Protein AF-A0A7V2KMU8-F1 (afdb_monomer)

Solvent-accessible surface area (backbone atoms only — not comparable to full-atom values): 11366 Å² total; per-residue (Å²): 133,60,78,89,39,75,50,85,78,13,64,54,31,33,41,57,71,64,77,36,77,45,77,36,38,49,49,77,36,85,45,71,43,56,27,32,37,31,47,40,50,57,95,77,36,34,64,70,28,28,36,39,26,56,43,44,61,31,70,47,82,86,59,51,32,74,53,38,57,65,27,46,65,60,50,52,53,52,50,53,52,47,53,39,53,52,31,44,69,78,35,62,93,57,40,58,75,47,68,46,78,45,76,69,70,66,47,83,81,45,96,67,48,69,47,54,51,37,43,31,37,38,39,68,35,35,65,70,57,57,57,39,54,56,48,53,39,51,76,70,68,52,88,72,83,61,94,64,72,77,66,59,78,70,47,51,74,73,52,71,47,83,84,61,58,60,78,96,36,50,42,58,87,93,39,76,73,25,39,54,54,39,30,52,50,42,51,50,45,48,58,52,55,62,63,65,74,80,116

Foldseek 3Di:
DQDQAAFDQAPLQCLLVVVDAAQLHLHWAAAWLQKIKAQHNDLLGWQLWMKIFHSGADLDPVSRDPRRVVCVVVVLVLSFVLSQVVCCVPPVVWGFPDWDWDWDNVLVPDPDSRHDGTIIITHTDTPLLVVLLVVVCVVVVVPDPDPVPVPCVVCSVVVSDPVRDDPNTHRDPVDPVNSVSSNVSSVSSNVSNVVVVVD

Mean predicted aligned error: 7.59 Å

Sequence (199 aa):
MGAEIYHNDCEGCDISQGIKEPRAGGGIIELDGDWILNHYGGDEGFLGWLALQPRFHRMELTDLNTDEANALGKNVQRIDLALRQYWAIKFSEDPIRRVYVVYFFESAFEKSSDKYHLHIHLIPRTERFRRLSIRVEKTRGIEKVEDDVRLIAWNIHQLSGHEGFPSGYRTKPENDGNRREVEALMTYLRAYLRRSSTS

pLDDT: mean 82.2, std 17.0, range [41.34, 98.31]

Secondary structure (DSSP, 8-state):
-------TT-HHHHHHTTSS--TTSS--EEETTTEEEEE--STT-BTT-EEEEESS--SSGGG--HHHHHHHHHHHHHHHHHHHHHHHHH-TTS---EEEEEE--GGGGSS-GGG----EEEEEE-HHHHHHHHHHHHHTT-----S-TTTGGGGGGGG-STTSS-GGGB--TT-HHHHHHHHHHHHHHHHHHHHTT--

Nearest PDB structures (foldseek):
  1fit-assembly1_A  TM=7.458E-01  e=6.049E-03  Homo sapiens
  8ro1-assembly1_L2  TM=5.571E-01  e=4.001E-02  Caenorhabditis elegans
  8ro2-assembly1_L2  TM=4.932E-01  e=4.001E-02  Homo sapiens
  5da8-assembly2_T  TM=2.525E-01  e=4.374E+00  Chlorobaculum tepidum TLS

Structure (mmCIF, N/CA/C/O backbone):
data_AF-A0A7V2KMU8-F1
#
_entry.id   AF-A0A7V2KMU8-F1
#
loop_
_atom_site.group_PDB
_atom_site.id
_atom_site.type_symbol
_atom_site.label_atom_id
_atom_site.label_alt_id
_atom_site.label_comp_id
_atom_site.label_asym_id
_atom_site.label_entity_id
_atom_site.label_seq_id
_atom_site.pdbx_PDB_ins_code
_atom_site.Cartn_x
_atom_site.Cartn_y
_atom_site.Cartn_z
_atom_site.occupancy
_atom_site.B_iso_or_equiv
_atom_site.auth_seq_id
_atom_site.auth_comp_id
_atom_site.auth_asym_id
_atom_site.auth_atom_id
_atom_site.pdbx_PDB_model_num
ATOM 1 N N . MET A 1 1 ? 14.976 -12.861 -16.429 1.00 52.84 1 MET A N 1
ATOM 2 C CA . MET A 1 1 ? 15.355 -11.669 -15.646 1.00 52.84 1 MET A CA 1
ATOM 3 C C . MET A 1 1 ? 14.770 -10.466 -16.360 1.00 52.84 1 MET A C 1
ATOM 5 O O . MET A 1 1 ? 15.164 -10.221 -17.493 1.00 52.84 1 MET A O 1
ATOM 9 N N . GLY A 1 2 ? 13.760 -9.819 -15.772 1.00 63.62 2 GLY A N 1
ATOM 10 C CA . GLY A 1 2 ? 13.269 -8.530 -16.271 1.00 63.62 2 GLY A CA 1
ATOM 11 C C . GLY A 1 2 ? 14.306 -7.454 -15.966 1.00 63.62 2 GLY A C 1
ATOM 12 O O . GLY A 1 2 ? 15.008 -7.561 -14.964 1.00 63.62 2 GLY A 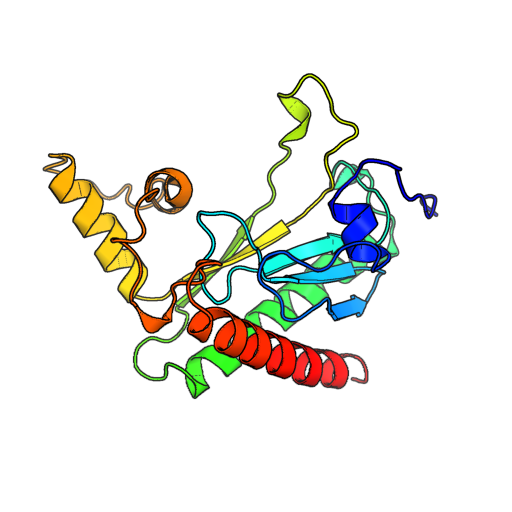O 1
ATOM 13 N N . ALA A 1 3 ? 14.459 -6.463 -16.838 1.00 77.00 3 ALA A N 1
ATOM 14 C CA . ALA A 1 3 ? 15.458 -5.423 -16.633 1.00 77.00 3 ALA A CA 1
ATOM 15 C C . ALA A 1 3 ? 15.089 -4.531 -15.429 1.00 77.00 3 ALA A C 1
ATOM 17 O O . ALA A 1 3 ? 13.923 -4.165 -15.233 1.00 77.00 3 ALA A O 1
ATOM 18 N N . GLU A 1 4 ? 16.096 -4.189 -14.628 1.00 89.81 4 GLU A N 1
ATOM 19 C CA . GLU A 1 4 ? 16.025 -3.226 -13.526 1.00 89.81 4 GLU A CA 1
ATOM 20 C C . GLU A 1 4 ? 16.043 -1.804 -14.101 1.00 89.81 4 GLU A C 1
ATOM 22 O O . GLU A 1 4 ? 17.085 -1.159 -14.203 1.00 89.81 4 GLU A O 1
ATOM 27 N N . ILE A 1 5 ? 14.889 -1.341 -14.578 1.00 91.69 5 ILE A N 1
ATOM 28 C CA . ILE A 1 5 ? 14.761 -0.057 -15.272 1.00 91.69 5 ILE A CA 1
ATOM 29 C C . ILE A 1 5 ? 14.029 0.931 -14.371 1.00 91.69 5 ILE A C 1
ATOM 31 O O . ILE A 1 5 ? 12.991 0.606 -13.802 1.00 91.69 5 ILE A O 1
ATOM 35 N N . TYR A 1 6 ? 14.543 2.154 -14.291 1.00 92.19 6 TYR A N 1
ATOM 36 C CA . TYR A 1 6 ? 13.794 3.316 -13.822 1.00 92.19 6 TYR A CA 1
ATOM 37 C C . TYR A 1 6 ? 13.449 4.193 -15.023 1.00 92.19 6 TYR A C 1
ATOM 39 O O . TYR A 1 6 ? 14.255 4.322 -15.946 1.00 92.19 6 TYR A O 1
ATOM 47 N N . HIS A 1 7 ? 12.262 4.796 -15.011 1.00 90.50 7 HIS A N 1
ATOM 48 C CA . HIS A 1 7 ? 11.854 5.751 -16.034 1.00 90.50 7 HIS A CA 1
ATOM 49 C C . HIS A 1 7 ? 11.900 7.166 -15.456 1.00 90.50 7 HIS A C 1
ATOM 51 O O . HIS A 1 7 ? 11.342 7.419 -14.386 1.00 90.50 7 HIS A O 1
ATOM 57 N N . ASN A 1 8 ? 12.561 8.082 -16.164 1.00 83.50 8 ASN A N 1
ATOM 58 C CA . ASN A 1 8 ? 12.505 9.507 -15.838 1.00 83.50 8 ASN A CA 1
ATOM 59 C C . ASN A 1 8 ? 11.059 9.988 -16.061 1.00 83.50 8 ASN A C 1
ATOM 61 O O . ASN A 1 8 ? 10.438 9.565 -17.026 1.00 83.50 8 ASN A O 1
ATOM 65 N N . ASP A 1 9 ? 10.500 10.824 -15.189 1.00 87.25 9 ASP A N 1
ATOM 66 C CA . ASP A 1 9 ? 9.091 11.281 -15.230 1.00 87.25 9 ASP A CA 1
ATOM 67 C C . ASP A 1 9 ? 8.026 10.286 -14.714 1.00 87.25 9 ASP A C 1
ATOM 69 O O . ASP A 1 9 ? 6.824 10.524 -14.863 1.00 87.25 9 ASP A O 1
ATOM 73 N N . CYS A 1 10 ? 8.436 9.205 -14.045 1.00 90.75 10 CYS A N 1
ATOM 74 C CA . CYS A 1 10 ? 7.532 8.281 -13.356 1.00 90.75 10 CYS A CA 1
ATOM 75 C C . CYS A 1 10 ? 7.563 8.518 -11.831 1.00 90.75 10 CYS A C 1
ATOM 77 O O . CYS A 1 10 ? 8.556 8.203 -11.172 1.00 90.75 10 CYS A O 1
ATOM 79 N N . GLU A 1 11 ? 6.459 9.002 -11.236 1.00 89.31 11 GLU A N 1
ATOM 80 C CA . GLU A 1 11 ? 6.397 9.327 -9.790 1.00 89.31 11 GLU A CA 1
ATOM 81 C C . GLU A 1 11 ? 6.691 8.098 -8.909 1.00 89.31 11 GLU A C 1
ATOM 83 O O . GLU A 1 11 ? 7.365 8.213 -7.884 1.00 89.31 11 GLU A O 1
ATOM 88 N N . GLY A 1 12 ? 6.256 6.904 -9.329 1.00 92.00 12 GLY A N 1
ATOM 89 C CA . GLY A 1 12 ? 6.579 5.656 -8.634 1.00 92.00 12 GLY A CA 1
ATOM 90 C C . GLY A 1 12 ? 8.078 5.331 -8.655 1.00 92.00 12 GLY A C 1
ATOM 91 O O . GLY A 1 12 ? 8.622 4.877 -7.646 1.00 92.00 12 GLY A O 1
ATOM 92 N N . CYS A 1 13 ? 8.775 5.615 -9.761 1.00 95.00 13 CYS A N 1
ATOM 93 C CA . CYS A 1 13 ? 10.229 5.452 -9.849 1.00 95.00 13 CYS A CA 1
ATOM 94 C C . CYS A 1 13 ? 10.970 6.481 -8.989 1.00 95.00 13 CYS A C 1
ATOM 96 O O . CYS A 1 13 ? 11.942 6.119 -8.328 1.00 95.00 13 CYS A O 1
ATOM 98 N N . ASP A 1 14 ? 10.508 7.731 -8.950 1.00 94.38 14 ASP A N 1
ATOM 99 C CA . ASP A 1 14 ? 11.109 8.773 -8.108 1.00 94.38 14 ASP A CA 1
ATOM 100 C C . ASP A 1 14 ? 10.989 8.437 -6.616 1.00 94.38 14 ASP A C 1
ATOM 102 O O . ASP A 1 14 ? 11.953 8.595 -5.863 1.00 94.38 14 ASP A O 1
ATOM 106 N N . ILE A 1 15 ? 9.828 7.923 -6.190 1.00 93.50 15 ILE A N 1
ATOM 107 C CA . ILE A 1 15 ? 9.609 7.449 -4.815 1.00 93.50 15 ILE A CA 1
ATOM 108 C C . ILE A 1 15 ? 10.522 6.261 -4.500 1.00 93.50 15 ILE A C 1
ATOM 110 O O . ILE A 1 15 ? 11.167 6.237 -3.451 1.00 93.50 15 ILE A O 1
ATOM 114 N N . SER A 1 16 ? 10.626 5.294 -5.415 1.00 93.88 16 SER A N 1
ATOM 115 C CA . SER A 1 16 ? 11.451 4.092 -5.219 1.00 93.88 16 SER A CA 1
ATOM 116 C C . SER A 1 16 ? 12.946 4.396 -5.117 1.00 93.88 16 SER A C 1
ATOM 118 O O . SER A 1 16 ? 13.676 3.694 -4.418 1.00 93.88 16 SER A O 1
ATOM 120 N N . GLN A 1 17 ? 13.402 5.458 -5.782 1.00 94.31 17 GLN A N 1
ATOM 121 C CA . GLN A 1 17 ? 14.786 5.932 -5.725 1.00 94.31 17 GLN A CA 1
ATOM 122 C C . GLN A 1 17 ? 15.050 6.899 -4.560 1.00 94.31 17 GLN A C 1
ATOM 124 O O . GLN A 1 17 ? 16.191 7.310 -4.361 1.00 94.31 17 GLN A O 1
ATOM 129 N N . GLY A 1 18 ? 14.022 7.293 -3.800 1.00 92.00 18 GLY A N 1
ATOM 130 C CA . GLY A 1 18 ? 14.145 8.311 -2.753 1.00 92.00 18 GLY A CA 1
ATOM 131 C C . GLY A 1 18 ? 14.404 9.724 -3.289 1.00 92.00 18 GLY A C 1
ATOM 132 O O . GLY A 1 18 ? 14.803 10.603 -2.530 1.00 92.00 18 GLY A O 1
ATOM 133 N N . ILE A 1 19 ? 14.175 9.958 -4.585 1.00 92.44 19 ILE A N 1
ATOM 134 C CA . ILE A 1 19 ? 14.218 11.294 -5.200 1.00 92.44 19 ILE A CA 1
ATOM 135 C C . ILE A 1 19 ? 13.032 12.123 -4.693 1.00 92.44 19 ILE A C 1
ATOM 137 O O . ILE A 1 19 ? 13.150 13.332 -4.483 1.00 92.44 19 ILE A O 1
ATOM 141 N N . LYS A 1 20 ? 11.892 11.461 -4.462 1.00 89.88 20 LYS A N 1
ATOM 142 C CA . LYS A 1 20 ? 10.668 12.064 -3.938 1.00 89.88 20 LYS A CA 1
ATOM 143 C C . LYS A 1 20 ? 10.173 11.307 -2.710 1.00 89.88 20 LYS A C 1
ATOM 145 O O . LYS A 1 20 ? 10.131 10.083 -2.692 1.00 89.88 20 LYS A O 1
ATOM 150 N N . GLU A 1 21 ? 9.732 12.041 -1.697 1.00 88.31 21 GLU A N 1
ATOM 151 C CA . GLU A 1 21 ? 9.047 11.449 -0.546 1.00 88.31 21 GLU A CA 1
ATOM 152 C C . GLU A 1 21 ? 7.579 11.127 -0.883 1.00 88.31 21 GLU A C 1
ATOM 154 O O . GLU A 1 21 ? 6.923 11.913 -1.582 1.00 88.31 21 GLU A O 1
ATOM 159 N N . PRO A 1 22 ? 7.011 10.024 -0.357 1.00 87.31 22 PRO A N 1
ATOM 160 C CA . PRO A 1 22 ? 5.578 9.773 -0.446 1.00 87.31 22 PRO A CA 1
ATOM 161 C C . PRO A 1 22 ? 4.778 10.956 0.107 1.00 87.31 22 PRO A C 1
ATOM 163 O O . PRO A 1 22 ? 5.067 11.459 1.194 1.00 87.31 22 PRO A O 1
ATOM 166 N N . ARG A 1 23 ? 3.727 11.378 -0.608 1.00 84.75 23 ARG A N 1
ATOM 167 C CA . ARG A 1 23 ? 2.951 12.589 -0.266 1.00 84.75 23 ARG A CA 1
ATOM 168 C C . ARG A 1 23 ? 2.372 12.570 1.154 1.00 84.75 23 ARG A C 1
ATOM 170 O O . ARG A 1 23 ? 2.302 13.611 1.797 1.00 84.75 23 ARG A O 1
ATOM 177 N N . ALA A 1 24 ? 1.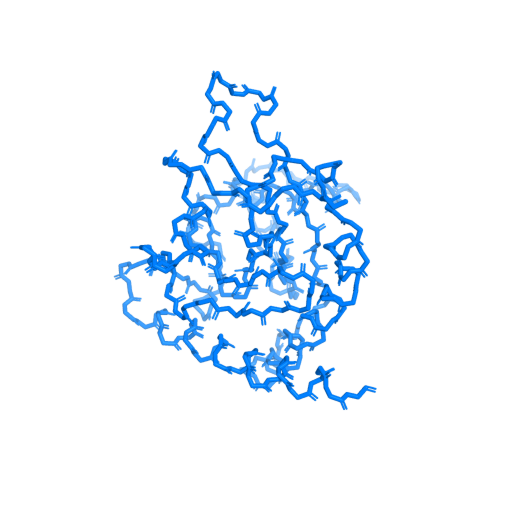985 11.395 1.649 1.00 81.94 24 ALA A N 1
ATOM 178 C CA . ALA A 1 24 ? 1.444 11.225 2.998 1.00 81.94 24 ALA A CA 1
ATOM 179 C C . ALA A 1 24 ? 2.515 11.187 4.111 1.00 81.94 24 ALA A C 1
ATOM 181 O O . ALA A 1 24 ? 2.173 11.213 5.294 1.00 81.94 24 ALA A O 1
ATOM 182 N N . GLY A 1 25 ? 3.804 11.128 3.759 1.00 86.25 25 GLY A N 1
ATOM 183 C CA . GLY A 1 25 ? 4.912 10.935 4.696 1.00 86.25 25 GLY A CA 1
ATOM 184 C C . GLY A 1 25 ? 5.135 9.470 5.096 1.00 86.25 25 GLY A C 1
ATOM 185 O O . GLY A 1 25 ? 4.659 8.540 4.447 1.00 86.25 25 GLY A O 1
ATOM 186 N N . GLY A 1 26 ? 5.915 9.252 6.162 1.00 87.81 26 GLY A N 1
ATOM 187 C CA . GLY A 1 26 ? 6.246 7.918 6.694 1.00 87.81 26 GLY A CA 1
ATOM 188 C C . GLY A 1 26 ? 7.326 7.136 5.924 1.00 87.81 26 GLY A C 1
ATOM 189 O O . GLY A 1 26 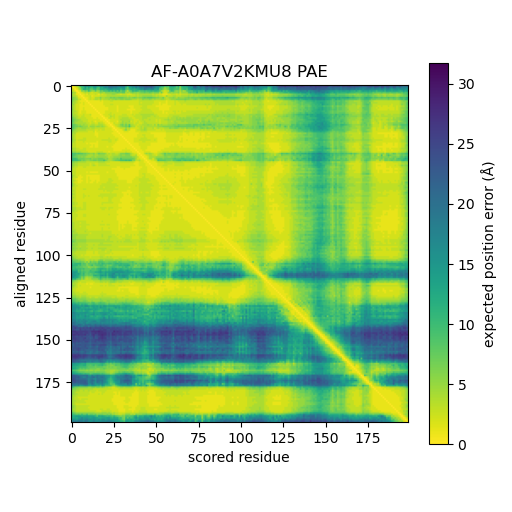? 7.836 6.130 6.440 1.00 87.81 26 GLY A O 1
ATOM 190 N N . GLY A 1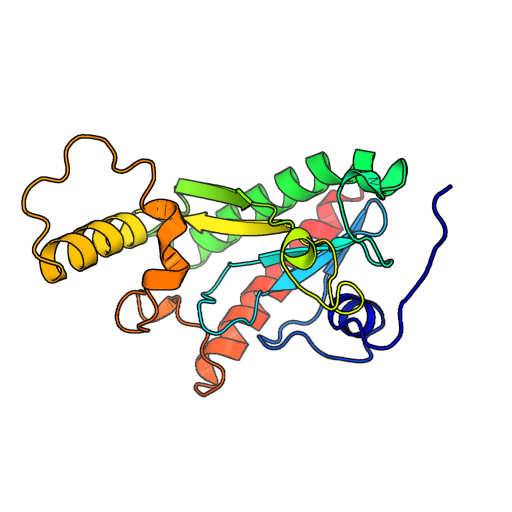 27 ? 7.716 7.621 4.742 1.00 92.88 27 GLY A N 1
ATOM 191 C CA . GLY A 1 27 ? 8.726 7.025 3.869 1.00 92.88 27 GLY A CA 1
ATOM 192 C C . GLY A 1 27 ? 8.289 5.690 3.260 1.00 92.88 27 GLY A C 1
ATOM 193 O O . GLY A 1 27 ? 7.125 5.291 3.342 1.00 92.88 27 GLY A O 1
ATOM 194 N N . ILE A 1 28 ? 9.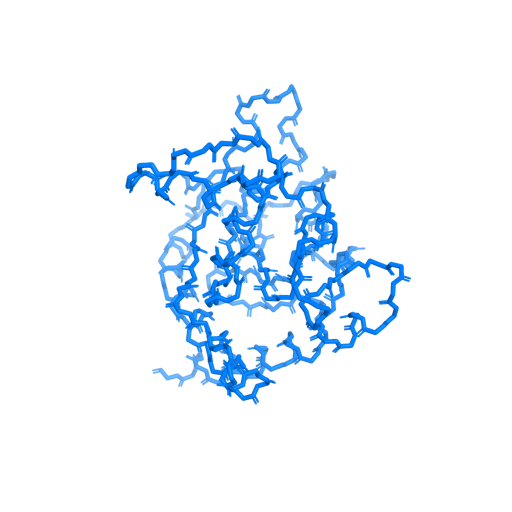249 4.979 2.671 1.00 96.31 28 ILE A N 1
ATOM 195 C CA . ILE A 1 28 ? 9.034 3.658 2.067 1.00 96.31 28 ILE A CA 1
ATOM 196 C C . ILE A 1 28 ? 9.442 2.518 3.018 1.00 96.31 28 ILE A C 1
ATOM 198 O O . ILE A 1 28 ? 10.174 2.707 4.003 1.00 96.31 28 ILE A O 1
ATOM 202 N N . ILE A 1 29 ? 8.949 1.316 2.734 1.00 97.56 29 ILE A N 1
ATOM 203 C CA . ILE A 1 29 ? 9.380 0.052 3.333 1.00 97.56 29 ILE A CA 1
ATOM 204 C C . ILE A 1 29 ? 9.752 -0.883 2.186 1.00 97.56 29 ILE A C 1
ATOM 206 O O . ILE A 1 29 ? 8.892 -1.230 1.385 1.00 97.56 29 ILE A O 1
ATOM 210 N N . GLU A 1 30 ? 11.015 -1.292 2.125 1.00 97.06 30 GLU A N 1
ATOM 211 C CA . GLU A 1 30 ? 11.483 -2.319 1.190 1.00 97.06 30 GLU A CA 1
ATOM 212 C C . GLU A 1 30 ? 11.044 -3.712 1.669 1.00 97.06 30 GLU A C 1
ATOM 214 O O . GLU A 1 30 ? 11.079 -4.008 2.870 1.00 97.06 30 GLU A O 1
ATOM 219 N N . LEU A 1 31 ? 10.614 -4.549 0.730 1.00 97.69 31 LEU A N 1
ATOM 220 C CA . LEU A 1 31 ? 10.069 -5.886 0.946 1.00 97.69 31 LEU A CA 1
ATOM 221 C C . LEU A 1 31 ? 10.736 -6.901 0.007 1.00 97.69 31 LEU A C 1
ATOM 223 O O . LEU A 1 31 ? 11.429 -6.537 -0.940 1.00 97.69 31 LEU A O 1
ATOM 227 N N . ASP A 1 32 ? 10.511 -8.189 0.280 1.00 96.94 32 ASP A N 1
ATOM 228 C CA . ASP A 1 32 ? 11.051 -9.296 -0.516 1.00 96.94 32 ASP A CA 1
ATOM 229 C C . ASP A 1 32 ? 10.633 -9.155 -1.999 1.00 96.94 32 ASP A C 1
ATOM 231 O O . ASP A 1 32 ? 9.504 -8.743 -2.277 1.00 96.94 32 ASP A O 1
ATOM 235 N N . GLY A 1 33 ? 11.511 -9.542 -2.933 1.00 96.00 33 GLY A N 1
ATOM 236 C CA . GLY A 1 33 ? 11.249 -9.502 -4.382 1.00 96.00 33 GLY A CA 1
ATOM 237 C C . GLY A 1 33 ? 11.195 -8.091 -4.967 1.00 96.00 33 GLY A C 1
ATOM 238 O O . GLY A 1 33 ? 10.361 -7.835 -5.828 1.00 96.00 33 GLY A O 1
ATOM 239 N N . ASP A 1 34 ? 12.018 -7.177 -4.443 1.00 97.06 34 ASP A N 1
ATOM 240 C CA . ASP A 1 34 ? 12.110 -5.777 -4.875 1.00 97.06 34 ASP A CA 1
ATOM 241 C C . ASP A 1 34 ? 10.769 -5.043 -4.875 1.00 97.06 34 ASP A C 1
ATOM 243 O O . ASP A 1 34 ? 10.512 -4.173 -5.699 1.00 97.06 34 ASP A O 1
ATOM 247 N N . TRP A 1 35 ? 9.903 -5.367 -3.919 1.00 98.06 35 TRP A N 1
ATOM 248 C CA . TRP A 1 35 ? 8.690 -4.601 -3.674 1.00 98.06 35 TRP A CA 1
ATOM 249 C C . TRP A 1 35 ? 8.971 -3.465 -2.698 1.00 98.06 35 TRP A C 1
ATOM 251 O O . TRP A 1 35 ? 9.753 -3.606 -1.755 1.00 98.06 35 TRP A O 1
ATOM 261 N N . ILE A 1 36 ? 8.267 -2.353 -2.867 1.00 98.06 36 ILE A N 1
ATOM 262 C CA . ILE A 1 36 ? 8.216 -1.287 -1.877 1.00 98.06 36 ILE A CA 1
ATOM 263 C C . ILE A 1 36 ? 6.776 -1.001 -1.460 1.00 98.06 36 ILE A C 1
ATOM 265 O O . ILE A 1 36 ? 5.829 -1.142 -2.233 1.00 98.06 36 ILE A O 1
ATOM 269 N N . LEU A 1 37 ? 6.619 -0.592 -0.207 1.00 98.19 37 LEU A N 1
ATOM 270 C CA . LEU A 1 37 ? 5.344 -0.231 0.393 1.00 98.19 37 LEU A CA 1
ATOM 271 C C . LEU A 1 37 ? 5.422 1.186 0.949 1.00 98.19 37 LEU A C 1
ATOM 273 O O . LEU A 1 37 ? 6.311 1.501 1.742 1.00 98.19 37 LEU A O 1
ATOM 277 N N . ASN A 1 38 ? 4.450 2.017 0.603 1.00 96.38 38 ASN A N 1
ATOM 278 C CA . ASN A 1 38 ? 4.275 3.345 1.178 1.00 96.38 38 ASN A CA 1
ATOM 279 C C . ASN A 1 38 ? 2.810 3.595 1.542 1.00 96.38 38 ASN A C 1
ATOM 281 O O . ASN A 1 38 ? 1.900 2.879 1.119 1.00 96.38 38 ASN A O 1
ATOM 285 N N . HIS A 1 39 ? 2.573 4.631 2.343 1.00 94.56 39 HIS A N 1
ATOM 286 C CA . HIS A 1 39 ? 1.216 5.113 2.576 1.00 94.56 39 HIS A CA 1
ATOM 287 C C . HIS A 1 39 ? 0.725 5.887 1.344 1.00 94.56 39 HIS A C 1
ATOM 289 O O . HIS A 1 39 ? 1.487 6.641 0.728 1.00 94.56 39 HIS A O 1
ATOM 295 N N . TYR A 1 40 ? -0.524 5.650 0.947 1.00 90.44 40 TYR A N 1
ATOM 296 C CA . TYR A 1 40 ? -1.133 6.284 -0.214 1.00 90.44 40 TYR A CA 1
ATOM 297 C C . TYR A 1 40 ? -1.540 7.726 0.113 1.00 90.44 40 TYR A C 1
ATOM 299 O O . TYR A 1 40 ? -2.309 7.972 1.041 1.00 90.44 40 TYR A O 1
ATOM 307 N N . GLY A 1 41 ? -1.037 8.678 -0.675 1.00 80.12 41 GLY A N 1
ATOM 308 C CA . GLY A 1 41 ? -1.206 10.113 -0.431 1.00 80.12 41 GLY A CA 1
ATOM 309 C C . GLY A 1 41 ? -2.076 10.855 -1.445 1.00 80.12 41 GLY A C 1
ATOM 310 O O . GLY A 1 41 ? -1.856 12.050 -1.628 1.00 80.12 41 GLY A O 1
ATOM 311 N N . GLY A 1 42 ? -2.997 10.168 -2.130 1.00 77.69 42 GLY A N 1
ATOM 312 C CA . GLY A 1 42 ? -4.045 10.826 -2.920 1.00 77.69 42 GLY A CA 1
ATOM 313 C C . GLY A 1 42 ? -5.055 11.567 -2.036 1.00 77.69 42 GLY A C 1
ATOM 314 O O . GLY A 1 42 ? -5.113 11.347 -0.822 1.00 77.69 42 GLY A O 1
ATOM 315 N N . ASP A 1 43 ? -5.857 12.445 -2.637 1.00 74.00 43 ASP A N 1
ATOM 316 C CA . ASP A 1 43 ? -6.818 13.302 -1.922 1.00 74.00 43 ASP A CA 1
ATOM 317 C C . ASP A 1 43 ? -7.956 12.499 -1.262 1.00 74.00 43 ASP A C 1
ATOM 319 O O . ASP A 1 43 ? -8.538 12.914 -0.255 1.00 74.00 43 ASP A O 1
ATOM 323 N N . GLU A 1 44 ? -8.247 11.316 -1.797 1.00 74.69 44 GLU A N 1
ATOM 324 C CA . GLU A 1 44 ? -9.169 10.320 -1.251 1.00 74.69 44 GLU A CA 1
ATOM 325 C C . GLU A 1 44 ? -8.545 9.432 -0.161 1.00 74.69 44 GLU A C 1
ATOM 327 O O . GLU A 1 44 ? -9.241 8.613 0.451 1.00 74.69 44 GLU A O 1
ATOM 332 N N . GLY A 1 45 ? -7.236 9.568 0.067 1.00 76.94 45 GLY A N 1
ATOM 333 C CA . GLY A 1 45 ? -6.471 8.760 1.002 1.00 76.94 45 GLY A CA 1
ATOM 334 C C . GLY A 1 45 ? -6.981 8.875 2.440 1.00 76.94 45 GLY A C 1
ATOM 335 O O . GLY A 1 45 ? -7.476 9.912 2.895 1.00 76.94 45 GLY A O 1
ATOM 336 N N . PHE A 1 46 ? -6.839 7.780 3.181 1.00 86.69 46 PHE A N 1
ATOM 337 C CA . PHE A 1 46 ? -7.088 7.729 4.618 1.00 86.69 46 PHE A CA 1
ATOM 338 C C . PHE A 1 46 ? -6.056 6.818 5.293 1.00 86.69 46 PHE A C 1
ATOM 340 O O . PHE A 1 46 ? -5.312 6.079 4.638 1.00 86.69 46 PHE A O 1
ATOM 347 N N . LEU A 1 47 ? -5.984 6.872 6.622 1.00 91.50 47 LEU A N 1
ATOM 348 C CA . LEU A 1 47 ? -4.991 6.144 7.403 1.00 91.50 47 LEU A CA 1
ATOM 349 C C . LEU A 1 47 ? -5.058 4.649 7.083 1.00 91.50 47 LEU A C 1
ATOM 351 O O . LEU A 1 47 ? -6.130 4.052 7.057 1.00 91.50 47 LEU A O 1
ATOM 355 N N . GLY A 1 48 ? -3.907 4.038 6.826 1.00 93.44 48 GLY A N 1
ATOM 356 C CA . GLY A 1 48 ? -3.842 2.623 6.470 1.00 93.44 48 GLY A CA 1
ATOM 357 C C . GLY A 1 48 ? -4.139 2.283 5.015 1.00 93.44 48 GLY A C 1
ATOM 358 O O . GLY A 1 48 ? -3.935 1.130 4.664 1.00 93.44 48 GLY A O 1
ATOM 359 N N . TRP A 1 49 ? -4.564 3.220 4.159 1.00 93.88 49 TRP A N 1
ATOM 360 C CA . TRP A 1 49 ? -4.530 2.993 2.711 1.00 93.88 49 TRP A CA 1
ATOM 361 C C . TRP A 1 49 ? -3.070 2.955 2.254 1.00 93.88 49 TRP A C 1
ATOM 363 O O . TRP A 1 49 ? -2.361 3.954 2.350 1.00 93.88 49 TRP A O 1
ATOM 373 N N . LEU A 1 50 ? -2.607 1.795 1.795 1.00 96.19 50 LEU A N 1
ATOM 374 C CA . LEU A 1 50 ? -1.229 1.594 1.350 1.00 96.19 50 LEU A CA 1
ATOM 375 C C . LEU A 1 50 ? -1.154 1.404 -0.164 1.00 96.19 50 LEU A C 1
ATOM 377 O O . LEU A 1 50 ? -2.100 0.903 -0.777 1.00 96.19 50 LEU A O 1
ATOM 381 N N . ALA A 1 51 ? -0.012 1.769 -0.737 1.00 96.06 51 ALA A N 1
ATOM 382 C CA . ALA A 1 51 ? 0.382 1.447 -2.100 1.00 96.06 51 ALA A CA 1
ATOM 383 C C . ALA A 1 51 ? 1.586 0.497 -2.050 1.00 96.06 51 ALA A C 1
ATOM 385 O O . ALA A 1 51 ? 2.603 0.805 -1.427 1.00 96.06 51 ALA A O 1
ATOM 386 N N . LEU A 1 52 ? 1.428 -0.674 -2.660 1.00 98.19 52 LEU A N 1
ATOM 387 C CA . LEU A 1 52 ? 2.464 -1.682 -2.849 1.00 98.19 52 LEU A CA 1
ATOM 388 C C . LEU A 1 52 ? 2.843 -1.683 -4.330 1.00 98.19 52 LEU A C 1
ATOM 390 O O . LEU A 1 52 ? 1.986 -1.930 -5.174 1.00 98.19 52 LEU A O 1
ATOM 394 N N . GLN A 1 53 ? 4.101 -1.415 -4.648 1.00 97.38 53 GLN A N 1
ATOM 395 C CA . GLN A 1 53 ? 4.585 -1.325 -6.027 1.00 97.38 53 GLN A CA 1
ATOM 396 C C . GLN A 1 53 ? 5.950 -2.010 -6.158 1.00 97.38 53 GLN A C 1
ATOM 398 O O . GLN A 1 53 ? 6.663 -2.116 -5.153 1.00 97.38 53 GLN A O 1
ATOM 403 N N . PRO A 1 54 ? 6.332 -2.498 -7.346 1.00 97.50 54 PRO A N 1
ATOM 404 C CA . PRO A 1 54 ? 7.707 -2.900 -7.577 1.00 97.50 54 PRO A CA 1
ATOM 405 C C . PRO A 1 54 ? 8.631 -1.681 -7.441 1.00 97.50 54 PRO A C 1
ATOM 407 O O . PRO A 1 54 ? 8.237 -0.531 -7.623 1.00 97.50 54 PRO A O 1
ATOM 410 N N . ARG A 1 55 ? 9.884 -1.932 -7.075 1.00 97.25 55 ARG A N 1
ATOM 411 C CA . ARG A 1 55 ? 10.938 -0.920 -6.988 1.00 97.25 55 ARG A CA 1
ATOM 412 C C . ARG A 1 55 ? 11.284 -0.399 -8.379 1.00 97.25 55 ARG A C 1
ATOM 414 O O . ARG A 1 55 ? 11.508 0.795 -8.567 1.00 97.25 55 ARG A O 1
ATOM 421 N N . PHE A 1 56 ? 11.351 -1.313 -9.340 1.00 96.62 56 PHE A N 1
ATOM 422 C CA . PHE A 1 56 ? 11.669 -1.022 -10.729 1.00 96.62 56 PHE A CA 1
ATOM 423 C C . PHE A 1 56 ? 10.402 -0.755 -11.530 1.00 96.62 56 PHE A C 1
ATOM 425 O O . PHE A 1 56 ? 9.322 -1.229 -11.192 1.00 96.62 56 PHE A O 1
ATOM 432 N N . HIS A 1 57 ? 10.545 0.001 -12.612 1.00 95.00 57 HIS A N 1
ATOM 433 C CA . HIS A 1 57 ? 9.441 0.382 -13.473 1.00 95.00 57 HIS A CA 1
ATOM 434 C C . HIS A 1 57 ? 8.765 -0.851 -14.088 1.00 95.00 57 HIS A C 1
ATOM 436 O O . HIS A 1 57 ? 9.395 -1.647 -14.797 1.00 95.00 57 HIS A O 1
ATOM 442 N N . ARG A 1 58 ? 7.466 -0.974 -13.817 1.00 93.75 58 ARG A N 1
ATOM 443 C CA . ARG A 1 58 ? 6.539 -1.949 -14.399 1.00 93.75 58 ARG A CA 1
ATOM 444 C C . ARG A 1 58 ? 5.254 -1.208 -14.727 1.00 93.75 58 ARG A C 1
ATOM 446 O O . ARG A 1 58 ? 4.821 -0.375 -13.929 1.00 93.75 58 ARG A O 1
ATOM 453 N N . MET A 1 59 ? 4.645 -1.506 -15.864 1.00 91.44 59 MET A N 1
ATOM 454 C CA . MET A 1 59 ? 3.379 -0.892 -16.259 1.00 91.44 59 MET A CA 1
ATOM 455 C C . MET A 1 59 ? 2.203 -1.765 -15.824 1.00 91.44 59 MET A C 1
ATOM 457 O O . MET A 1 59 ? 1.184 -1.266 -15.342 1.00 91.44 59 MET A O 1
ATOM 461 N N . GLU A 1 60 ? 2.373 -3.080 -15.923 1.00 92.31 60 GLU A N 1
ATOM 462 C CA . GLU A 1 60 ? 1.336 -4.064 -15.637 1.00 92.31 60 GLU A CA 1
ATOM 463 C C . GLU A 1 60 ? 1.877 -5.325 -14.956 1.00 92.31 60 GLU A C 1
ATOM 465 O O . GLU A 1 60 ? 3.080 -5.556 -14.863 1.00 92.31 60 GLU A O 1
ATOM 470 N N . LEU A 1 61 ? 0.969 -6.158 -14.434 1.00 94.56 61 LEU A N 1
ATOM 471 C CA . LEU A 1 61 ? 1.329 -7.389 -13.716 1.00 94.56 61 LEU A CA 1
ATOM 472 C C . LEU A 1 61 ? 2.110 -8.388 -14.585 1.00 94.56 61 LEU A C 1
ATOM 474 O O . LEU A 1 61 ? 2.890 -9.179 -14.064 1.00 94.56 61 LEU A O 1
ATOM 478 N N . THR A 1 62 ? 1.893 -8.364 -15.897 1.00 93.88 62 THR A N 1
ATOM 479 C CA . THR A 1 62 ? 2.597 -9.181 -16.896 1.00 93.88 62 THR A CA 1
ATOM 480 C C . THR A 1 62 ? 4.058 -8.779 -17.080 1.00 93.88 62 THR A C 1
ATOM 482 O O . THR A 1 62 ? 4.840 -9.605 -17.544 1.00 93.88 62 THR A O 1
ATOM 485 N N . ASP A 1 63 ? 4.447 -7.570 -16.662 1.00 94.19 63 ASP A N 1
ATOM 486 C CA . ASP A 1 63 ? 5.839 -7.111 -16.701 1.00 94.19 63 ASP A CA 1
ATOM 487 C C . ASP A 1 63 ? 6.668 -7.622 -15.517 1.00 94.19 63 ASP A C 1
ATOM 489 O O . ASP A 1 63 ? 7.896 -7.483 -15.519 1.00 94.19 63 ASP A O 1
ATOM 493 N N . LEU A 1 64 ? 6.01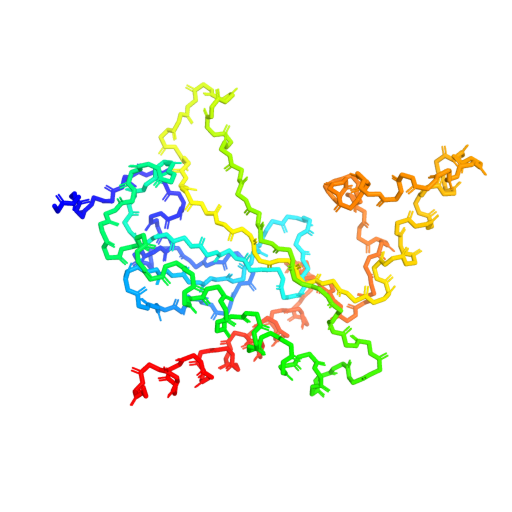6 -8.172 -14.484 1.00 95.88 64 LEU A N 1
ATOM 494 C CA . LEU A 1 64 ? 6.698 -8.629 -13.279 1.00 95.88 64 LEU A CA 1
ATOM 495 C C . LEU A 1 64 ? 7.720 -9.715 -13.614 1.00 95.88 64 LEU A C 1
ATOM 497 O O . LEU A 1 64 ? 7.441 -10.684 -14.327 1.00 95.88 64 LEU A O 1
ATOM 501 N N . ASN A 1 65 ? 8.912 -9.587 -13.042 1.00 95.94 65 ASN A N 1
ATOM 502 C CA . ASN A 1 65 ? 9.884 -10.665 -13.079 1.00 95.94 65 ASN A CA 1
ATOM 503 C C . ASN A 1 65 ? 9.462 -11.813 -12.133 1.00 95.94 65 ASN A C 1
ATOM 505 O O . ASN A 1 65 ? 8.531 -11.696 -11.334 1.00 95.94 65 ASN A O 1
ATOM 509 N N . THR A 1 66 ? 10.156 -12.950 -12.221 1.00 96.25 66 THR A N 1
ATOM 510 C CA . THR A 1 66 ? 9.832 -14.147 -11.432 1.00 96.25 66 THR A CA 1
ATOM 511 C C . THR A 1 66 ? 9.867 -13.905 -9.919 1.00 96.25 66 THR A C 1
ATOM 513 O O . THR A 1 66 ? 9.001 -14.411 -9.209 1.00 96.25 66 THR A O 1
ATOM 516 N N . ASP A 1 67 ? 10.836 -13.140 -9.420 1.00 96.56 67 ASP A N 1
ATOM 517 C CA . ASP A 1 67 ? 11.003 -12.888 -7.985 1.00 96.56 67 ASP A CA 1
ATOM 518 C C . ASP A 1 67 ? 9.932 -11.922 -7.466 1.00 96.56 67 ASP A C 1
ATOM 520 O O . ASP A 1 67 ? 9.308 -12.188 -6.436 1.00 96.56 67 ASP A O 1
ATOM 524 N N . GLU A 1 68 ? 9.641 -10.862 -8.227 1.00 97.56 68 GLU A N 1
ATOM 525 C CA . GLU A 1 68 ? 8.547 -9.925 -7.968 1.00 97.56 68 GLU A CA 1
ATOM 526 C C . GLU A 1 68 ? 7.202 -10.679 -7.908 1.00 97.56 68 GLU A C 1
ATOM 528 O O . GLU A 1 68 ? 6.453 -10.557 -6.933 1.00 97.56 68 GLU A O 1
ATOM 533 N N . ALA A 1 69 ? 6.910 -11.518 -8.908 1.00 97.81 69 ALA A N 1
ATOM 534 C CA . ALA A 1 69 ? 5.672 -12.293 -8.976 1.00 97.81 69 ALA A CA 1
ATOM 535 C C . ALA A 1 69 ? 5.543 -13.300 -7.818 1.00 97.81 69 ALA A C 1
ATOM 537 O O . ALA A 1 69 ? 4.480 -13.404 -7.198 1.00 97.81 69 ALA A O 1
ATOM 538 N N . ASN A 1 70 ? 6.625 -14.008 -7.479 1.00 97.62 70 ASN A N 1
ATOM 539 C CA . ASN A 1 70 ? 6.638 -14.982 -6.385 1.00 97.62 70 ASN A CA 1
ATOM 540 C C . ASN A 1 70 ? 6.482 -14.321 -5.006 1.00 97.62 70 ASN A C 1
ATOM 542 O O . ASN A 1 70 ? 5.848 -14.889 -4.111 1.00 97.62 70 ASN A O 1
ATOM 546 N N . ALA A 1 71 ? 7.044 -13.125 -4.814 1.00 97.81 71 ALA A N 1
ATOM 547 C CA . ALA A 1 71 ? 6.996 -12.428 -3.533 1.00 97.81 71 ALA A CA 1
ATOM 548 C C . ALA A 1 71 ? 5.641 -11.761 -3.248 1.00 97.81 71 ALA A C 1
ATOM 550 O O . ALA A 1 71 ? 5.282 -11.590 -2.078 1.00 97.81 71 ALA A O 1
ATOM 551 N N . LEU A 1 72 ? 4.861 -11.422 -4.284 1.00 97.75 72 LEU A N 1
ATOM 552 C CA . LEU A 1 72 ? 3.627 -10.642 -4.152 1.00 97.75 72 LEU A CA 1
ATOM 553 C C . LEU A 1 72 ? 2.639 -11.245 -3.138 1.00 97.75 72 LEU A C 1
ATOM 555 O O . LEU A 1 72 ? 2.205 -10.557 -2.213 1.00 97.75 72 LEU A O 1
ATOM 559 N N . GLY A 1 73 ? 2.313 -12.535 -3.261 1.00 97.69 73 GLY A N 1
ATOM 560 C CA . GLY A 1 73 ? 1.349 -13.190 -2.366 1.00 97.69 73 GLY A CA 1
ATOM 561 C C . GLY A 1 73 ? 1.787 -13.170 -0.896 1.00 97.69 73 GLY A C 1
ATOM 562 O O . GLY A 1 73 ? 0.995 -12.838 -0.008 1.00 97.69 73 GLY A O 1
ATOM 563 N N . LYS A 1 74 ? 3.071 -13.455 -0.640 1.00 97.56 74 LYS A N 1
ATOM 564 C CA . LYS A 1 74 ? 3.671 -13.423 0.704 1.00 97.56 74 LYS A CA 1
ATOM 565 C C . LYS A 1 74 ? 3.663 -12.005 1.279 1.00 97.56 74 LYS A C 1
ATOM 567 O O . LYS A 1 74 ? 3.303 -11.818 2.443 1.00 97.56 74 LYS A O 1
ATOM 572 N N . ASN A 1 75 ? 4.031 -11.008 0.476 1.00 98.19 75 ASN A N 1
ATOM 573 C CA . ASN A 1 75 ? 4.036 -9.606 0.887 1.00 98.19 75 ASN A CA 1
ATOM 574 C C . ASN A 1 75 ? 2.625 -9.144 1.271 1.00 98.19 75 ASN A C 1
ATOM 576 O O . ASN A 1 75 ? 2.434 -8.641 2.378 1.00 98.19 75 ASN A O 1
ATOM 580 N N . VAL A 1 76 ? 1.621 -9.404 0.429 1.00 98.31 76 VAL A N 1
ATOM 581 C CA . VAL A 1 76 ? 0.217 -9.053 0.706 1.00 98.31 76 VAL A CA 1
ATOM 582 C C . VAL A 1 76 ? -0.279 -9.685 2.009 1.00 98.31 76 VAL A C 1
ATOM 584 O O . VAL A 1 76 ? -0.852 -8.983 2.843 1.00 98.31 76 VAL A O 1
ATOM 587 N N . GLN A 1 77 ? -0.019 -10.978 2.233 1.00 98.06 77 GLN A N 1
ATOM 588 C CA . GLN A 1 77 ? -0.435 -11.667 3.460 1.00 98.06 77 GLN A CA 1
ATOM 589 C C . GLN A 1 77 ? 0.187 -11.039 4.717 1.00 98.06 77 GLN A C 1
ATOM 591 O O . GLN A 1 77 ? -0.496 -10.817 5.720 1.00 98.06 77 GLN A O 1
ATOM 596 N N . ARG A 1 78 ? 1.488 -10.734 4.667 1.00 97.75 78 ARG A N 1
ATOM 597 C CA . ARG A 1 78 ? 2.215 -10.131 5.792 1.00 97.75 78 ARG A CA 1
ATOM 598 C C . ARG A 1 78 ? 1.730 -8.717 6.085 1.00 97.75 78 ARG A C 1
ATOM 600 O O . ARG A 1 78 ? 1.589 -8.361 7.254 1.00 97.75 78 ARG A O 1
ATOM 607 N N . ILE A 1 79 ? 1.457 -7.929 5.046 1.00 98.31 79 ILE A N 1
ATOM 608 C CA . ILE A 1 79 ? 0.933 -6.568 5.188 1.00 98.31 79 ILE A CA 1
ATOM 609 C C . ILE A 1 79 ? -0.481 -6.591 5.779 1.00 98.31 79 ILE A C 1
ATOM 611 O O . ILE A 1 79 ? -0.739 -5.833 6.713 1.00 98.31 79 ILE A O 1
ATOM 615 N N . ASP A 1 80 ? -1.377 -7.466 5.301 1.00 98.25 80 ASP A N 1
ATOM 616 C CA . ASP A 1 80 ? -2.732 -7.622 5.862 1.00 98.25 80 ASP A CA 1
ATOM 617 C C . ASP A 1 80 ? -2.675 -7.940 7.362 1.00 98.25 80 ASP A C 1
ATOM 619 O O . ASP A 1 80 ? -3.324 -7.273 8.174 1.00 98.25 80 ASP A O 1
ATOM 623 N N . LEU A 1 81 ? -1.835 -8.903 7.752 1.00 98.00 81 LEU A N 1
ATOM 624 C CA . LEU A 1 81 ? -1.663 -9.269 9.154 1.00 98.00 81 LEU A CA 1
ATOM 625 C C . LEU A 1 81 ? -1.117 -8.100 9.988 1.00 98.00 81 LEU A C 1
ATOM 627 O O . LEU A 1 81 ? -1.674 -7.791 11.044 1.00 98.00 81 LEU A O 1
ATOM 631 N N . ALA A 1 82 ? -0.070 -7.425 9.509 1.00 98.19 82 ALA A N 1
ATOM 632 C CA . ALA A 1 82 ? 0.538 -6.288 10.196 1.00 98.19 82 ALA A CA 1
ATOM 633 C C . ALA A 1 82 ? -0.456 -5.129 10.380 1.00 98.19 82 ALA A C 1
ATOM 635 O O . ALA A 1 82 ? -0.573 -4.578 11.477 1.00 98.19 82 ALA A O 1
ATOM 636 N N . LEU A 1 83 ? -1.217 -4.797 9.332 1.00 97.56 83 LEU A N 1
ATOM 637 C CA . LEU A 1 83 ? -2.260 -3.773 9.376 1.00 97.56 83 LEU A CA 1
ATOM 638 C C . LEU A 1 83 ? -3.328 -4.112 10.414 1.00 97.56 83 LEU A C 1
ATOM 640 O O . LEU A 1 83 ? -3.674 -3.263 11.233 1.00 97.56 83 LEU A O 1
ATOM 644 N N . ARG A 1 84 ? -3.833 -5.351 10.419 1.00 97.75 84 ARG A N 1
ATOM 645 C CA . ARG A 1 84 ? -4.846 -5.797 11.389 1.00 97.75 84 ARG A CA 1
ATOM 646 C C . ARG A 1 84 ? -4.346 -5.716 12.824 1.00 97.75 84 ARG A C 1
ATOM 648 O O . ARG A 1 84 ? -5.095 -5.263 13.688 1.00 97.75 84 ARG A O 1
ATOM 655 N N . GLN A 1 85 ? -3.101 -6.117 13.080 1.00 97.88 85 GLN A N 1
ATOM 656 C CA . GLN A 1 85 ? -2.512 -6.038 14.418 1.00 97.88 85 GLN A CA 1
ATOM 657 C C . GLN A 1 85 ? -2.337 -4.593 14.881 1.00 97.88 85 GLN A C 1
ATOM 659 O O . GLN A 1 85 ? -2.757 -4.259 15.989 1.00 97.88 85 GLN A O 1
ATOM 664 N N . TYR A 1 86 ? -1.796 -3.723 14.022 1.00 97.19 86 TYR A N 1
ATOM 665 C CA . TYR A 1 86 ? -1.701 -2.295 14.319 1.00 97.19 86 TYR A CA 1
ATOM 666 C C . TYR A 1 86 ? -3.073 -1.715 14.673 1.00 97.19 86 TYR A C 1
ATOM 668 O O . TYR A 1 86 ? -3.231 -1.031 15.685 1.00 97.19 86 TYR A O 1
ATOM 676 N N . TRP A 1 87 ? -4.089 -2.035 13.870 1.00 95.62 87 TRP A N 1
ATOM 677 C 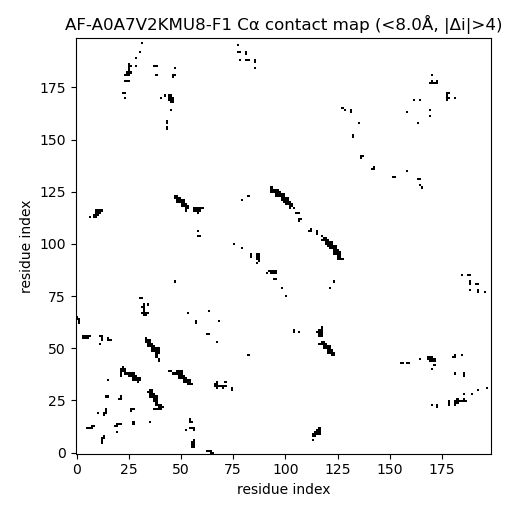CA . TRP A 1 87 ? -5.436 -1.515 14.066 1.00 95.62 87 TRP A CA 1
ATOM 678 C C . TRP A 1 87 ? -6.089 -2.026 15.346 1.00 95.62 87 TRP A C 1
ATOM 680 O O . TRP A 1 87 ? -6.753 -1.259 16.031 1.00 95.62 87 TRP A O 1
ATOM 690 N N . ALA A 1 88 ? -5.880 -3.294 15.703 1.00 95.62 88 ALA A N 1
ATOM 691 C CA . ALA A 1 88 ? -6.376 -3.855 16.956 1.00 95.62 88 ALA A CA 1
ATOM 692 C C . ALA A 1 88 ? -5.761 -3.169 18.190 1.00 95.62 88 ALA A C 1
ATOM 694 O O . ALA A 1 88 ? -6.435 -3.035 19.209 1.00 95.62 88 ALA A O 1
ATOM 695 N N . ILE A 1 89 ? -4.510 -2.706 18.090 1.00 95.69 89 ILE A N 1
ATOM 696 C CA . ILE A 1 89 ? -3.826 -1.955 19.152 1.00 95.69 89 ILE A CA 1
ATOM 697 C C . ILE A 1 89 ? -4.332 -0.508 19.208 1.00 95.69 89 ILE A C 1
ATOM 699 O O . ILE A 1 89 ? -4.679 -0.011 20.277 1.00 95.69 89 ILE A O 1
ATOM 703 N N . LYS A 1 90 ? -4.361 0.181 18.062 1.00 94.50 90 LYS A N 1
ATOM 704 C CA . LYS A 1 90 ? -4.642 1.624 17.985 1.00 94.50 90 LYS A CA 1
ATOM 705 C C . LYS A 1 90 ? -6.137 1.953 18.053 1.00 94.50 90 LYS A C 1
ATOM 707 O O . LYS A 1 90 ? -6.515 2.974 18.619 1.00 94.50 90 LYS A O 1
ATOM 712 N N . PHE A 1 91 ? -6.981 1.100 17.479 1.00 92.94 91 PHE A N 1
ATOM 713 C CA . PHE A 1 91 ? -8.423 1.292 17.313 1.00 92.94 91 PHE A CA 1
ATOM 714 C C . PHE A 1 91 ? -9.184 0.024 17.727 1.00 92.94 91 PHE A C 1
ATOM 716 O O . PHE A 1 91 ? -9.952 -0.541 16.946 1.00 92.94 91 PHE A O 1
ATOM 723 N N . SER A 1 92 ? -8.971 -0.431 18.962 1.00 94.19 92 SER A N 1
ATOM 724 C CA . SER A 1 92 ? -9.540 -1.680 19.495 1.00 94.19 92 SER A CA 1
ATOM 725 C C . SER A 1 92 ? -11.068 -1.786 19.363 1.00 94.19 92 SER A C 1
ATOM 727 O O . SER A 1 92 ? -11.594 -2.879 19.163 1.00 94.19 92 SER A O 1
ATOM 729 N N . GLU A 1 93 ? -11.784 -0.660 19.409 1.00 94.31 93 GLU A N 1
ATOM 730 C CA . GLU A 1 93 ? -13.245 -0.596 19.252 1.00 94.31 93 GLU A CA 1
ATOM 731 C C . GLU A 1 93 ? -13.741 -0.668 17.795 1.00 94.31 93 GLU A C 1
ATOM 733 O O . GLU A 1 93 ? -14.935 -0.853 17.559 1.00 94.31 93 GLU A O 1
ATOM 738 N N . ASP A 1 94 ? -12.863 -0.498 16.803 1.00 92.00 94 ASP A N 1
ATOM 739 C CA . ASP A 1 94 ? -13.219 -0.546 15.379 1.00 92.00 94 ASP A CA 1
ATOM 740 C C . ASP A 1 94 ? -12.158 -1.310 14.569 1.00 92.00 94 ASP A C 1
ATOM 742 O O . ASP A 1 94 ? -11.458 -0.725 13.737 1.00 92.00 94 ASP A O 1
ATOM 746 N N . PRO A 1 95 ? -12.003 -2.625 14.815 1.00 93.88 95 PRO A N 1
ATOM 747 C CA . PRO A 1 95 ? -10.982 -3.430 14.162 1.00 93.88 95 PRO A CA 1
ATOM 748 C C . PRO A 1 95 ? -11.223 -3.544 12.651 1.00 93.88 95 PRO A C 1
ATOM 750 O O . PRO A 1 95 ? -12.359 -3.514 12.162 1.00 93.88 95 PRO A O 1
ATOM 753 N N . ILE A 1 96 ? -10.141 -3.774 11.903 1.00 93.94 96 ILE A N 1
ATOM 754 C CA . ILE A 1 96 ? -10.224 -4.116 10.480 1.00 93.94 96 ILE A CA 1
ATOM 755 C C . ILE A 1 96 ? -10.973 -5.442 10.320 1.00 93.94 96 ILE A C 1
ATOM 757 O O . ILE A 1 96 ? -10.568 -6.484 10.837 1.00 93.94 96 ILE A O 1
ATOM 761 N N . ARG A 1 97 ? -12.054 -5.411 9.542 1.00 92.44 97 ARG A N 1
ATOM 762 C CA . ARG A 1 97 ? -12.831 -6.592 9.151 1.00 92.44 97 ARG A CA 1
ATOM 763 C C . ARG A 1 97 ? -12.268 -7.226 7.887 1.00 92.44 97 ARG A C 1
ATOM 765 O O . ARG A 1 97 ? -12.119 -8.444 7.826 1.00 92.44 97 ARG A O 1
ATOM 772 N N . ARG A 1 98 ? -11.895 -6.403 6.908 1.00 91.38 98 ARG A N 1
ATOM 773 C CA . ARG A 1 98 ? -11.356 -6.834 5.610 1.00 91.38 98 ARG A CA 1
ATOM 774 C C . ARG A 1 98 ? -10.311 -5.845 5.107 1.00 91.38 98 ARG A C 1
ATOM 776 O O . ARG A 1 98 ? -10.414 -4.659 5.403 1.00 91.38 98 ARG A O 1
ATOM 783 N N . VAL A 1 99 ? -9.347 -6.324 4.334 1.00 93.31 99 VAL A N 1
ATOM 784 C CA . VAL A 1 99 ? -8.432 -5.488 3.549 1.00 93.31 99 VAL A CA 1
ATOM 785 C C . VAL A 1 99 ? -8.697 -5.816 2.091 1.00 93.31 99 VAL A C 1
ATOM 787 O O . VAL A 1 99 ? -8.695 -6.984 1.709 1.00 93.31 99 VAL A O 1
ATOM 790 N N . TYR A 1 100 ? -9.004 -4.800 1.295 1.00 93.00 100 TYR A N 1
ATOM 791 C CA . TYR A 1 100 ? -9.110 -4.967 -0.147 1.00 93.00 100 TYR A CA 1
ATOM 792 C C . TYR A 1 100 ? -7.734 -4.879 -0.776 1.00 93.00 100 TYR A C 1
ATOM 794 O O . TYR A 1 100 ? -6.946 -4.027 -0.381 1.00 93.00 100 TYR A O 1
ATOM 802 N N . VAL A 1 101 ? -7.485 -5.742 -1.754 1.00 94.31 101 VAL A N 1
ATOM 803 C CA . VAL A 1 101 ? -6.279 -5.736 -2.578 1.00 94.31 101 VAL A CA 1
ATOM 804 C C . VAL A 1 101 ? -6.735 -5.439 -3.991 1.00 94.31 101 VAL A C 1
ATOM 806 O O . VAL A 1 101 ? -7.545 -6.181 -4.546 1.00 94.31 101 VAL A O 1
ATOM 809 N N . VAL A 1 102 ? -6.296 -4.307 -4.522 1.00 92.69 102 VAL A N 1
ATOM 810 C CA . VAL A 1 102 ? -6.860 -3.735 -5.739 1.00 92.69 102 VAL A CA 1
ATOM 811 C C . VAL A 1 102 ? -5.746 -3.306 -6.669 1.00 92.69 102 VAL A C 1
ATOM 813 O O . VAL A 1 102 ? -4.843 -2.592 -6.252 1.00 92.69 102 VAL A O 1
ATOM 816 N N . TYR A 1 103 ? -5.854 -3.695 -7.932 1.00 90.75 103 TYR A N 1
ATOM 817 C CA . TYR A 1 103 ? -4.988 -3.236 -9.005 1.00 90.75 103 TYR A CA 1
ATOM 818 C C . TYR A 1 103 ? -5.832 -2.513 -10.057 1.00 90.75 103 TYR A C 1
ATOM 820 O O . TYR A 1 103 ? -6.872 -3.029 -10.472 1.00 90.75 103 TYR A O 1
ATOM 828 N N . PHE A 1 104 ? -5.370 -1.338 -10.479 1.00 84.88 104 PHE A N 1
ATOM 829 C CA . PHE A 1 104 ? -5.936 -0.582 -11.588 1.00 84.88 104 PHE A CA 1
ATOM 830 C C . PHE A 1 104 ? -4.874 -0.398 -12.665 1.00 84.88 104 PHE A C 1
ATOM 832 O O . PHE A 1 104 ? -3.759 0.034 -12.380 1.00 84.88 104 PHE A O 1
ATOM 839 N N . PHE A 1 105 ? -5.232 -0.699 -13.910 1.00 82.12 105 PHE A N 1
ATOM 840 C CA . PHE A 1 105 ? -4.373 -0.417 -15.052 1.00 82.12 105 PHE A CA 1
ATOM 841 C C . PHE A 1 105 ? -4.764 0.923 -15.679 1.00 82.12 105 PHE A C 1
ATOM 843 O O . PHE A 1 105 ? -5.418 0.982 -16.718 1.00 82.12 105 PHE A O 1
ATOM 850 N N . GLU A 1 106 ? -4.429 2.011 -14.987 1.00 71.38 106 GLU A N 1
ATOM 851 C CA . GLU A 1 106 ? -4.871 3.365 -15.349 1.00 71.38 106 GLU A CA 1
ATOM 852 C C . GLU A 1 106 ? -4.327 3.819 -16.712 1.00 71.38 106 GLU A C 1
ATOM 854 O O . GLU A 1 106 ? -5.048 4.435 -17.498 1.00 71.38 106 GLU A O 1
ATOM 859 N N . SER A 1 107 ? -3.099 3.420 -17.058 1.00 76.88 107 SER A N 1
ATOM 860 C CA . SER A 1 107 ? -2.472 3.771 -18.336 1.00 76.88 107 SER A CA 1
ATOM 861 C C . SER A 1 107 ? -3.204 3.231 -19.563 1.00 76.88 107 SER A C 1
ATOM 863 O O . SER A 1 107 ? -3.021 3.774 -20.648 1.00 76.88 107 SER A O 1
ATOM 865 N N . ALA A 1 108 ? -4.036 2.190 -19.429 1.00 74.81 108 ALA A N 1
ATOM 866 C CA . ALA A 1 108 ? -4.743 1.597 -20.570 1.00 74.81 108 ALA A CA 1
ATOM 867 C C . ALA A 1 108 ? -5.715 2.576 -21.253 1.00 74.81 108 ALA A C 1
ATOM 869 O O . ALA A 1 108 ? -6.096 2.369 -22.406 1.00 74.81 108 ALA A O 1
ATOM 870 N N . PHE A 1 109 ? -6.126 3.630 -20.544 1.00 74.62 109 PHE A N 1
ATOM 871 C CA . PHE A 1 109 ? -7.130 4.587 -21.006 1.00 74.62 109 PHE A CA 1
ATOM 872 C C . PHE A 1 109 ? -6.577 6.004 -21.196 1.00 74.62 109 PHE A C 1
ATOM 874 O O . PHE A 1 109 ? -7.321 6.899 -21.602 1.00 74.62 109 PHE A O 1
ATOM 881 N N . GLU A 1 110 ? -5.283 6.219 -20.950 1.00 74.56 110 GLU A N 1
ATOM 882 C CA . GLU A 1 110 ? -4.655 7.538 -21.006 1.00 74.56 110 GLU A CA 1
ATOM 883 C C . GLU A 1 110 ? -3.645 7.673 -22.149 1.00 74.56 110 GLU A C 1
ATOM 885 O O . GLU A 1 110 ? -2.996 6.722 -22.572 1.00 74.56 110 GLU A O 1
ATOM 890 N N . LYS A 1 111 ? -3.516 8.897 -22.681 1.00 64.94 111 LYS A N 1
ATOM 891 C CA . LYS A 1 111 ? -2.657 9.173 -23.846 1.00 64.94 111 LYS A CA 1
ATOM 892 C C . LYS A 1 111 ? -1.160 9.186 -23.528 1.00 64.94 111 LYS A C 1
ATOM 894 O O . LYS A 1 111 ? -0.372 9.091 -24.462 1.00 64.94 111 LYS A O 1
ATOM 899 N N . SER A 1 112 ? -0.762 9.342 -22.262 1.00 66.44 112 SER A N 1
ATOM 900 C CA . SER A 1 112 ? 0.648 9.280 -21.852 1.00 66.44 112 SER A CA 1
ATOM 901 C C . SER A 1 112 ? 0.853 8.182 -20.813 1.00 66.44 112 SER A C 1
ATOM 903 O O . SER A 1 112 ? 0.666 8.417 -19.621 1.00 66.44 112 SER A O 1
ATOM 905 N N . SER A 1 113 ? 1.252 6.995 -21.263 1.00 65.31 113 SER A N 1
ATOM 906 C CA . SER A 1 113 ? 1.555 5.842 -20.407 1.00 65.31 113 SER A CA 1
ATOM 907 C C . SER A 1 113 ? 2.787 6.043 -19.523 1.00 65.31 113 SER A C 1
ATOM 909 O O . SER A 1 113 ? 2.868 5.471 -18.446 1.00 65.31 113 SER A O 1
ATOM 911 N N . ASP A 1 114 ? 3.728 6.887 -19.935 1.00 64.62 114 ASP A N 1
ATOM 912 C CA . ASP A 1 114 ? 5.096 6.866 -19.391 1.00 64.62 114 ASP A CA 1
ATOM 913 C C . ASP A 1 114 ? 5.206 7.418 -17.958 1.00 64.62 114 ASP A C 1
ATOM 915 O O . ASP A 1 114 ? 6.237 7.299 -17.300 1.00 64.62 114 ASP A O 1
ATOM 919 N N . LYS A 1 115 ? 4.117 8.007 -17.452 1.00 79.50 115 LYS A N 1
ATOM 920 C CA . LYS A 1 115 ? 4.010 8.513 -16.078 1.00 79.50 115 LYS A CA 1
ATOM 921 C C . LYS A 1 115 ? 3.502 7.467 -15.091 1.00 79.50 115 LYS A C 1
ATOM 923 O O . LYS A 1 115 ? 3.594 7.681 -13.882 1.00 79.50 115 LYS A O 1
ATOM 928 N N . TYR A 1 116 ? 2.931 6.373 -15.590 1.00 85.94 116 TYR A N 1
ATOM 929 C CA . TYR A 1 116 ? 2.311 5.362 -14.749 1.00 85.94 116 TYR A CA 1
ATOM 930 C C . TYR A 1 116 ? 3.342 4.410 -14.169 1.00 85.94 116 TYR A C 1
ATOM 932 O O . TYR A 1 116 ? 4.468 4.277 -14.641 1.00 85.94 116 TYR A O 1
ATOM 940 N N . HIS A 1 117 ? 2.937 3.775 -13.081 1.00 91.56 117 HIS A N 1
ATOM 941 C CA . HIS A 1 117 ? 3.694 2.740 -12.412 1.00 91.56 117 HIS A CA 1
ATOM 942 C C . HIS A 1 117 ? 2.683 1.755 -11.838 1.00 91.56 117 HIS A C 1
ATOM 944 O O . HIS A 1 117 ? 1.716 2.164 -11.182 1.00 91.56 117 HIS A O 1
ATOM 950 N N . LEU A 1 118 ? 2.909 0.468 -12.075 1.00 93.94 118 LEU A N 1
ATOM 951 C CA . LEU A 1 118 ? 2.153 -0.612 -11.463 1.00 93.94 118 LEU A CA 1
ATOM 952 C C . LEU A 1 118 ? 2.121 -0.429 -9.944 1.00 93.94 118 LEU A C 1
ATOM 954 O O . LEU A 1 118 ? 3.135 -0.557 -9.271 1.00 93.94 118 LEU A O 1
ATOM 958 N N . HIS A 1 119 ? 0.948 -0.217 -9.372 1.00 95.19 119 HIS A N 1
ATOM 959 C CA . HIS A 1 119 ? 0.797 -0.275 -7.930 1.00 95.19 119 HIS A CA 1
ATOM 960 C C . HIS A 1 119 ? -0.509 -0.958 -7.559 1.00 95.19 119 HIS A C 1
ATOM 962 O O . HIS A 1 119 ? -1.501 -0.946 -8.289 1.00 95.19 119 HIS A O 1
ATOM 968 N N . ILE A 1 120 ? -0.474 -1.607 -6.406 1.00 96.44 120 ILE A N 1
ATOM 969 C CA . ILE A 1 120 ? -1.567 -2.367 -5.834 1.00 96.44 120 ILE A CA 1
ATOM 970 C C . ILE A 1 120 ? -1.955 -1.669 -4.542 1.00 96.44 120 ILE A C 1
ATOM 972 O O . ILE A 1 120 ? -1.141 -1.489 -3.632 1.00 96.44 120 ILE A O 1
ATOM 976 N N . HIS A 1 121 ? -3.215 -1.281 -4.440 1.00 95.12 121 HIS A N 1
ATOM 977 C CA . HIS A 1 121 ? -3.742 -0.696 -3.226 1.00 95.12 121 HIS A CA 1
ATOM 978 C C . HIS A 1 121 ? -4.108 -1.778 -2.218 1.00 95.12 121 HIS A C 1
ATOM 980 O O . HIS A 1 121 ? -4.859 -2.703 -2.533 1.00 95.12 121 HIS A O 1
ATOM 986 N N . LEU A 1 122 ? -3.650 -1.604 -0.978 1.00 96.12 122 LEU A N 1
ATOM 987 C CA . LEU A 1 122 ? -4.156 -2.341 0.175 1.00 96.12 122 LEU A CA 1
ATOM 988 C C . LEU A 1 122 ? -5.004 -1.397 1.014 1.00 96.12 122 LEU A C 1
ATOM 990 O O . LEU A 1 122 ? -4.495 -0.437 1.594 1.00 96.12 122 LEU A O 1
ATOM 994 N N . ILE A 1 123 ? -6.311 -1.654 1.052 1.00 92.75 123 ILE A N 1
ATOM 995 C CA . ILE A 1 123 ? -7.277 -0.706 1.599 1.00 92.75 123 ILE A CA 1
ATOM 996 C C . ILE A 1 123 ? -8.040 -1.331 2.771 1.00 92.75 123 ILE A C 1
ATOM 998 O O . ILE A 1 123 ? -8.929 -2.165 2.555 1.00 92.75 123 ILE A O 1
ATOM 1002 N N . PRO A 1 124 ? -7.737 -0.944 4.023 1.00 93.06 124 PRO A N 1
ATOM 1003 C CA . PRO A 1 124 ? -8.390 -1.512 5.187 1.00 93.06 124 PRO A CA 1
ATOM 1004 C C . PRO A 1 124 ? -9.851 -1.077 5.260 1.00 93.06 124 PRO A C 1
ATOM 1006 O O . PRO A 1 124 ? -10.244 0.010 4.821 1.00 93.06 124 PRO A O 1
ATOM 1009 N N . ARG A 1 125 ? -10.690 -1.956 5.806 1.00 88.81 125 ARG A N 1
ATOM 1010 C CA . ARG A 1 125 ? -12.116 -1.713 5.999 1.00 88.81 125 ARG A CA 1
ATOM 1011 C C . ARG A 1 125 ? -12.572 -2.173 7.379 1.00 88.81 125 ARG A C 1
ATOM 1013 O O . ARG A 1 125 ? -12.505 -3.359 7.702 1.00 88.81 125 ARG A O 1
ATOM 1020 N N . THR A 1 126 ? -13.103 -1.236 8.149 1.00 89.38 126 THR A N 1
ATOM 1021 C CA . THR A 1 126 ? -13.758 -1.434 9.441 1.00 89.38 126 THR A CA 1
ATOM 1022 C C . THR A 1 126 ? -15.286 -1.365 9.310 1.00 89.38 126 THR A C 1
ATOM 1024 O O . THR A 1 126 ? -15.820 -1.087 8.228 1.00 89.38 126 THR A O 1
ATOM 1027 N N . GLU A 1 127 ? -16.010 -1.599 10.408 1.00 84.62 127 GLU A N 1
ATOM 1028 C CA . GLU A 1 127 ? -17.476 -1.486 10.413 1.00 84.62 127 GLU A CA 1
ATOM 1029 C C . GLU A 1 127 ? -17.925 -0.025 10.247 1.00 84.62 127 GLU A C 1
ATOM 1031 O O . GLU A 1 127 ? -18.959 0.249 9.629 1.00 84.62 127 GLU A O 1
ATOM 1036 N N . ARG A 1 128 ? -17.133 0.945 10.729 1.00 82.69 128 ARG A N 1
ATOM 1037 C CA . ARG A 1 128 ? -17.458 2.370 10.563 1.00 82.69 128 ARG A CA 1
ATOM 1038 C C . ARG A 1 128 ? -17.510 2.798 9.097 1.00 82.69 128 ARG A C 1
ATOM 1040 O O . ARG A 1 128 ? -18.362 3.620 8.771 1.00 82.69 128 ARG A O 1
ATOM 1047 N N . PHE A 1 129 ? -16.715 2.214 8.194 1.00 76.12 129 PHE A N 1
ATOM 1048 C CA . PHE A 1 129 ? -16.833 2.542 6.764 1.00 76.12 129 PHE A CA 1
ATOM 1049 C C . PHE A 1 129 ? -18.141 2.054 6.134 1.00 76.12 129 PHE A C 1
ATOM 1051 O O . PHE A 1 129 ? -18.672 2.727 5.256 1.00 76.12 129 PHE A O 1
ATOM 1058 N N . ARG A 1 130 ? -18.716 0.937 6.602 1.00 69.81 130 ARG A N 1
ATOM 1059 C CA . ARG A 1 130 ? -20.035 0.475 6.132 1.00 69.81 130 ARG A CA 1
ATOM 1060 C C . ARG A 1 130 ? -21.132 1.487 6.464 1.00 69.81 130 ARG A C 1
ATOM 1062 O O . ARG A 1 130 ? -22.033 1.729 5.672 1.00 69.81 130 ARG A O 1
ATOM 1069 N N . ARG A 1 131 ? -21.056 2.116 7.638 1.00 65.81 131 ARG A N 1
ATOM 1070 C CA . ARG A 1 131 ? -22.021 3.156 8.037 1.00 65.81 131 ARG A CA 1
ATOM 1071 C C . ARG A 1 131 ? -21.918 4.407 7.162 1.00 65.81 131 ARG A C 1
ATOM 1073 O O . ARG A 1 131 ? -22.902 5.128 7.024 1.00 65.81 131 ARG A O 1
ATOM 1080 N N . LEU A 1 132 ? -20.749 4.655 6.576 1.00 64.00 132 LEU A N 1
ATOM 1081 C CA . LEU A 1 132 ? -20.516 5.791 5.689 1.00 64.00 132 LEU A CA 1
ATOM 1082 C C . LEU A 1 132 ? -21.086 5.578 4.299 1.00 64.00 132 LEU A C 1
ATOM 1084 O O . LEU A 1 132 ? -21.728 6.496 3.795 1.00 64.00 132 LEU A O 1
ATOM 1088 N N . SER A 1 133 ? -20.941 4.380 3.725 1.00 63.72 133 SER A N 1
ATOM 1089 C CA . SER A 1 133 ? -21.587 4.068 2.445 1.00 63.72 133 SER A CA 1
ATOM 1090 C C . SER A 1 133 ? -23.107 4.229 2.548 1.00 63.72 133 SER A C 1
ATOM 1092 O O . SER A 1 133 ? -23.689 4.981 1.772 1.00 63.72 133 SER A O 1
ATOM 1094 N N . ILE A 1 134 ? -23.716 3.682 3.610 1.00 62.25 134 ILE A N 1
ATOM 1095 C CA . ILE A 1 134 ? -25.158 3.824 3.883 1.00 62.25 134 ILE A CA 1
ATOM 1096 C C . ILE A 1 134 ? -25.568 5.300 4.013 1.00 62.25 134 ILE A C 1
ATOM 1098 O O . ILE A 1 134 ? -26.635 5.703 3.553 1.00 62.25 134 ILE A O 1
ATOM 1102 N N . ARG A 1 135 ? -24.747 6.130 4.673 1.00 62.47 135 ARG A N 1
ATOM 1103 C CA . ARG A 1 135 ? -25.052 7.558 4.847 1.00 62.47 135 ARG A CA 1
ATOM 1104 C C . ARG A 1 135 ? -25.039 8.298 3.512 1.00 62.47 135 ARG A C 1
ATOM 1106 O O . ARG A 1 135 ? -25.955 9.070 3.259 1.00 62.47 135 ARG A O 1
ATOM 1113 N N . VAL A 1 136 ? -24.029 8.067 2.676 1.00 62.81 136 VAL A N 1
ATOM 1114 C CA . VAL A 1 136 ? -23.915 8.738 1.373 1.00 62.81 136 VAL A CA 1
ATOM 1115 C C . VAL A 1 136 ? -25.037 8.327 0.426 1.00 62.81 136 VAL A C 1
ATOM 1117 O O . VAL A 1 136 ? -25.593 9.185 -0.254 1.00 62.81 136 VAL A O 1
ATOM 1120 N N . GLU A 1 137 ? -25.425 7.053 0.427 1.00 63.59 137 GLU A N 1
ATOM 1121 C CA . GLU A 1 137 ? -26.566 6.553 -0.352 1.00 63.59 137 GLU A CA 1
ATOM 1122 C C . GLU A 1 137 ? -27.870 7.267 0.032 1.00 63.59 137 GLU A C 1
ATOM 1124 O O . GLU A 1 137 ? -28.586 7.759 -0.842 1.00 63.59 137 GLU A O 1
ATOM 1129 N N . LYS A 1 138 ? -28.125 7.431 1.339 1.00 61.88 138 LYS A N 1
ATOM 1130 C CA . LYS A 1 138 ? -29.278 8.200 1.833 1.00 61.88 138 LYS A CA 1
ATOM 1131 C C . LYS A 1 138 ? -29.239 9.661 1.393 1.00 61.88 138 LYS A C 1
ATOM 1133 O O . LYS A 1 138 ? -30.254 10.180 0.941 1.00 61.88 138 LYS A O 1
ATOM 1138 N N . THR A 1 139 ? -28.084 10.321 1.490 1.00 61.72 139 THR A N 1
ATOM 1139 C CA . THR A 1 139 ? -27.935 11.722 1.057 1.00 61.72 139 THR A CA 1
ATOM 1140 C C . THR A 1 139 ? -28.179 11.894 -0.446 1.00 61.72 139 THR A C 1
ATOM 1142 O O . THR A 1 139 ? -28.621 12.954 -0.875 1.00 61.72 139 THR A O 1
ATOM 1145 N N . ARG A 1 140 ? -27.943 10.852 -1.253 1.00 65.38 140 ARG A N 1
ATOM 1146 C CA . ARG A 1 140 ? -28.196 10.852 -2.703 1.00 65.38 140 ARG A CA 1
ATOM 1147 C C . ARG A 1 140 ? -29.632 10.472 -3.092 1.00 65.38 140 ARG A C 1
ATOM 1149 O O . ARG A 1 140 ? -29.909 10.348 -4.279 1.00 65.38 140 ARG A O 1
ATOM 1156 N N . GLY A 1 141 ? -30.538 10.290 -2.126 1.00 61.28 141 GLY A N 1
ATOM 1157 C CA . GLY A 1 141 ? -31.936 9.935 -2.394 1.00 61.28 141 GLY A CA 1
ATOM 1158 C C . GLY A 1 141 ? -32.136 8.495 -2.878 1.00 61.28 141 GLY A C 1
ATOM 1159 O O . GLY A 1 141 ? -33.147 8.192 -3.504 1.00 61.28 141 GLY A O 1
ATOM 1160 N N . ILE A 1 142 ? -31.181 7.597 -2.610 1.00 63.28 142 ILE A N 1
ATOM 1161 C CA . ILE A 1 142 ? -31.296 6.177 -2.963 1.00 63.28 142 ILE A CA 1
ATOM 1162 C C . ILE A 1 142 ? -32.082 5.479 -1.840 1.00 63.28 142 ILE A C 1
ATOM 1164 O O . ILE A 1 142 ? -31.530 5.135 -0.797 1.00 63.28 142 ILE A O 1
ATOM 1168 N N . GLU A 1 143 ? -33.398 5.326 -2.025 1.00 56.41 143 GLU A N 1
ATOM 1169 C CA . GLU A 1 143 ? -34.326 4.841 -0.983 1.00 56.41 143 GLU A CA 1
ATOM 1170 C C . GLU A 1 143 ? -34.308 3.319 -0.766 1.00 56.41 143 GLU A C 1
ATOM 1172 O O . GLU A 1 143 ? -34.684 2.844 0.307 1.00 56.41 143 GLU A O 1
ATOM 1177 N N . LYS A 1 144 ? -33.848 2.541 -1.754 1.00 52.81 144 LYS A N 1
ATOM 1178 C CA . LYS A 1 144 ? -33.727 1.082 -1.662 1.00 52.81 144 LYS A CA 1
ATOM 1179 C C . LYS A 1 144 ? -32.316 0.643 -2.008 1.00 52.81 144 LYS A C 1
ATOM 1181 O O . LYS A 1 144 ? -31.929 0.596 -3.170 1.00 52.81 144 LYS A O 1
ATOM 1186 N N . VAL A 1 145 ? -31.574 0.283 -0.971 1.00 52.62 145 VAL A N 1
ATOM 1187 C CA . VAL A 1 145 ? -30.358 -0.512 -1.102 1.00 52.62 145 VAL A CA 1
ATOM 1188 C C . VAL A 1 145 ? -30.820 -1.967 -1.113 1.00 52.62 145 VAL A C 1
ATOM 1190 O O . VAL A 1 145 ? -30.841 -2.626 -0.076 1.00 52.62 145 VAL A O 1
ATOM 1193 N N . GLU A 1 146 ? -31.312 -2.443 -2.261 1.00 50.88 146 GLU A N 1
ATOM 1194 C CA . GLU A 1 146 ? -31.388 -3.893 -2.483 1.00 50.88 146 GLU A CA 1
ATOM 1195 C C . GLU A 1 146 ? -29.966 -4.468 -2.367 1.00 50.88 146 GLU A C 1
ATOM 1197 O O . GLU A 1 146 ? -29.000 -3.719 -2.512 1.00 50.88 146 GLU A O 1
ATOM 1202 N N . ASP A 1 147 ? -29.840 -5.757 -2.035 1.00 47.50 147 ASP A N 1
ATOM 1203 C CA . ASP A 1 147 ? -28.651 -6.488 -1.534 1.00 47.50 147 ASP A CA 1
ATOM 1204 C C . ASP A 1 147 ? -27.313 -6.354 -2.315 1.00 47.50 147 ASP A C 1
ATOM 1206 O O . ASP A 1 147 ? -26.307 -6.989 -1.979 1.00 47.50 147 ASP A O 1
ATOM 1210 N N . ASP A 1 148 ? -27.247 -5.470 -3.303 1.00 43.62 148 ASP A N 1
ATOM 1211 C CA . ASP A 1 148 ? -26.092 -5.057 -4.090 1.00 43.62 148 ASP A CA 1
ATOM 1212 C C . ASP A 1 148 ? -25.226 -3.963 -3.432 1.00 43.62 148 ASP A C 1
ATOM 1214 O O . ASP A 1 148 ? -24.555 -3.156 -4.079 1.00 43.62 148 ASP A O 1
ATOM 1218 N N . VAL A 1 149 ? -25.066 -4.048 -2.107 1.00 46.91 149 VAL A N 1
ATOM 1219 C CA . VAL A 1 149 ? -23.992 -3.376 -1.332 1.00 46.91 149 VAL A CA 1
ATOM 1220 C C . VAL A 1 149 ? -22.580 -3.786 -1.827 1.00 46.91 149 VAL A C 1
ATOM 1222 O O . VAL A 1 149 ? -21.551 -3.316 -1.335 1.00 46.91 149 VAL A O 1
ATOM 1225 N N . ARG A 1 150 ? -22.504 -4.698 -2.803 1.00 47.75 150 ARG A N 1
ATOM 1226 C CA . ARG A 1 150 ? -21.290 -5.332 -3.320 1.00 47.75 150 ARG A CA 1
ATOM 1227 C C . ARG A 1 150 ? -20.512 -4.455 -4.303 1.00 47.75 150 ARG A C 1
ATOM 1229 O O . ARG A 1 150 ? -19.293 -4.595 -4.349 1.00 47.75 150 ARG A O 1
ATOM 1236 N N . LEU A 1 151 ? -21.154 -3.519 -5.011 1.00 42.19 151 LEU A N 1
ATOM 1237 C CA . LEU A 1 151 ? -20.464 -2.660 -5.990 1.00 42.19 151 LEU A CA 1
ATOM 1238 C C . LEU A 1 151 ? -20.129 -1.240 -5.496 1.00 42.19 151 LEU A C 1
ATOM 1240 O O . LEU A 1 151 ? -19.223 -0.612 -6.036 1.00 42.19 151 LEU A O 1
ATOM 1244 N N . ILE A 1 152 ? -20.768 -0.731 -4.438 1.00 47.72 152 ILE A N 1
ATOM 1245 C CA . ILE A 1 152 ? -20.565 0.666 -3.989 1.00 47.72 152 ILE A CA 1
ATOM 1246 C C . ILE A 1 152 ? -19.300 0.834 -3.130 1.00 47.72 152 ILE A C 1
ATOM 1248 O O . ILE A 1 152 ? -18.772 1.937 -2.998 1.00 47.72 152 ILE A O 1
ATOM 1252 N N . ALA A 1 153 ? -18.718 -0.260 -2.628 1.00 48.06 153 ALA A N 1
ATOM 1253 C CA . ALA A 1 153 ? -17.423 -0.223 -1.941 1.00 48.06 153 ALA A CA 1
ATOM 1254 C C . ALA A 1 153 ? -16.275 0.341 -2.812 1.00 48.06 153 ALA A C 1
ATOM 1256 O O . ALA A 1 153 ? -15.250 0.751 -2.261 1.00 48.06 153 ALA A O 1
ATOM 1257 N N . TRP A 1 154 ? -16.473 0.367 -4.136 1.00 50.16 154 TRP A N 1
ATOM 1258 C CA . TRP A 1 154 ? -15.568 0.904 -5.154 1.00 50.16 154 TRP A CA 1
ATOM 1259 C C . TRP A 1 154 ? -15.770 2.399 -5.431 1.00 50.16 154 TRP A C 1
ATOM 1261 O O . TRP A 1 154 ? -14.829 3.085 -5.810 1.00 50.16 154 TRP A O 1
ATOM 1271 N N . ASN A 1 155 ? -16.953 2.951 -5.145 1.00 53.12 155 ASN A N 1
ATOM 1272 C CA . ASN A 1 155 ? -17.245 4.379 -5.309 1.00 53.12 155 ASN A CA 1
ATOM 1273 C C . ASN A 1 155 ? -16.672 5.244 -4.169 1.00 53.12 155 ASN A C 1
ATOM 1275 O O . ASN A 1 155 ? -17.162 6.341 -3.915 1.00 53.12 155 ASN A O 1
ATOM 1279 N N . ILE A 1 156 ? -15.615 4.794 -3.483 1.00 51.81 156 ILE A N 1
ATOM 1280 C CA . ILE A 1 156 ? -14.918 5.608 -2.475 1.00 51.81 156 ILE A CA 1
ATOM 1281 C C . ILE A 1 156 ? -14.286 6.857 -3.096 1.00 51.81 156 ILE A C 1
ATOM 1283 O O . ILE A 1 156 ? -14.301 7.900 -2.452 1.00 51.81 156 ILE A O 1
ATOM 1287 N N . HIS A 1 157 ? -13.871 6.815 -4.365 1.00 45.38 157 HIS A N 1
ATOM 1288 C CA . HIS A 1 157 ? -13.467 8.027 -5.089 1.00 45.38 157 HIS A CA 1
ATOM 1289 C C . HIS A 1 157 ? -14.633 9.030 -5.228 1.00 45.38 157 HIS A C 1
ATOM 1291 O O . HIS A 1 157 ? -14.412 10.231 -5.313 1.00 45.38 157 HIS A O 1
ATOM 1297 N N . GLN A 1 158 ? -15.890 8.564 -5.169 1.00 47.06 158 GLN A N 1
ATOM 1298 C CA . GLN A 1 158 ? -17.085 9.416 -5.105 1.00 47.06 158 GLN A CA 1
ATOM 1299 C C . GLN A 1 158 ? -17.503 9.794 -3.672 1.00 47.06 158 GLN A C 1
ATOM 1301 O O . GLN A 1 158 ? -18.435 10.581 -3.502 1.00 47.06 158 GLN A O 1
ATOM 1306 N N . LEU A 1 159 ? -16.827 9.264 -2.644 1.00 50.38 159 LEU A N 1
ATOM 1307 C CA . LEU A 1 159 ? -16.801 9.849 -1.297 1.00 50.38 159 LEU A CA 1
ATOM 1308 C C . LEU A 1 159 ? -15.794 11.009 -1.231 1.00 50.38 159 LEU A C 1
ATOM 1310 O O . LEU A 1 159 ? -15.298 11.326 -0.150 1.00 50.38 159 LEU A O 1
ATOM 1314 N N . SER A 1 160 ? -15.501 11.633 -2.380 1.00 41.34 160 SER A N 1
ATOM 1315 C CA . SER A 1 160 ? -14.831 12.922 -2.529 1.00 41.34 160 SER A CA 1
ATOM 1316 C C . SER A 1 160 ? -15.536 13.951 -1.645 1.00 41.34 160 SER A C 1
ATOM 1318 O O . SER A 1 160 ? -16.537 14.564 -2.016 1.00 41.34 160 SER A O 1
ATOM 1320 N N . GLY A 1 161 ? -15.076 14.036 -0.406 1.00 48.44 161 GLY A N 1
ATOM 1321 C CA . GLY A 1 161 ? -15.802 14.675 0.672 1.00 48.44 161 GLY A CA 1
ATOM 1322 C C . GLY A 1 161 ? -15.301 14.131 1.997 1.00 48.44 161 GLY A C 1
ATOM 1323 O O . GLY A 1 161 ? -15.820 13.161 2.543 1.00 48.44 161 GLY A O 1
ATOM 1324 N N . HIS A 1 162 ? -14.295 14.802 2.546 1.00 50.16 162 HIS A N 1
ATOM 1325 C CA . HIS A 1 162 ? -13.675 14.544 3.850 1.00 50.16 162 HIS A CA 1
ATOM 1326 C C . HIS A 1 162 ? -14.655 14.452 5.030 1.00 50.16 162 HIS A C 1
ATOM 1328 O O . HIS A 1 162 ? -14.269 14.055 6.126 1.00 50.16 162 HIS A O 1
ATOM 1334 N N . GLU A 1 163 ? -15.921 14.792 4.814 1.00 52.19 163 GLU A N 1
ATOM 1335 C CA . GLU A 1 163 ? -17.030 14.602 5.741 1.00 52.19 163 GLU A CA 1
ATOM 1336 C C . GLU A 1 163 ? -17.397 13.126 5.962 1.00 52.19 163 GLU A C 1
ATOM 1338 O O . GLU A 1 163 ? -18.013 12.798 6.977 1.00 52.19 163 GLU A O 1
ATOM 1343 N N . GLY A 1 164 ? -16.967 12.225 5.069 1.00 58.91 164 GLY A N 1
ATOM 1344 C CA . GLY A 1 164 ? -17.179 10.788 5.195 1.00 58.91 164 GLY A CA 1
ATOM 1345 C C . GLY A 1 164 ? -16.374 10.173 6.339 1.00 58.91 164 GLY A C 1
ATOM 1346 O O . GLY A 1 164 ? -16.943 9.628 7.273 1.00 58.91 164 GLY A O 1
ATOM 1347 N N . PHE A 1 165 ? -15.045 10.234 6.318 1.00 69.50 165 PHE A N 1
ATOM 1348 C CA . PHE A 1 165 ? -14.251 9.384 7.213 1.00 69.50 165 PHE A CA 1
ATOM 1349 C C . PHE A 1 165 ? -14.282 9.822 8.691 1.00 69.50 165 PHE A C 1
ATOM 1351 O O . PHE A 1 165 ? -14.316 11.029 8.972 1.00 69.50 165 PHE A O 1
ATOM 1358 N N . PRO A 1 166 ? -14.225 8.873 9.655 1.00 72.31 166 PRO A N 1
ATOM 1359 C CA . PRO A 1 166 ? -14.029 9.199 11.067 1.00 72.31 166 PRO A CA 1
ATOM 1360 C C . PRO A 1 166 ? -12.770 10.055 11.233 1.00 72.31 166 PRO A C 1
ATOM 1362 O O . PRO A 1 166 ? -11.776 9.815 10.551 1.00 72.31 166 PRO A O 1
ATOM 1365 N N . SER A 1 167 ? -12.797 11.042 12.130 1.00 75.12 167 SER A N 1
ATOM 1366 C CA . SER A 1 167 ? -11.705 12.017 12.294 1.00 75.12 167 SER A CA 1
ATOM 1367 C C . SER A 1 167 ? -10.334 11.363 12.486 1.00 75.12 167 SER A C 1
ATOM 1369 O O . SER A 1 167 ? -9.374 11.801 11.865 1.00 75.12 167 SER A O 1
ATOM 1371 N N . GLY A 1 168 ? -10.264 10.271 13.252 1.00 78.19 168 GLY A N 1
ATOM 1372 C CA . GLY A 1 168 ? -9.026 9.522 13.494 1.00 78.19 168 GLY A CA 1
ATOM 1373 C C . GLY A 1 168 ? -8.444 8.786 12.280 1.00 78.19 168 GLY A C 1
ATOM 1374 O O . GLY A 1 168 ? -7.347 8.254 12.389 1.00 78.19 168 GLY A O 1
ATOM 1375 N N . TYR A 1 169 ? -9.154 8.727 11.147 1.00 83.56 169 TYR A N 1
ATOM 1376 C CA . TYR A 1 169 ? -8.676 8.084 9.914 1.00 83.56 169 TYR A CA 1
ATOM 1377 C C . TYR A 1 169 ? -8.300 9.083 8.819 1.00 83.56 16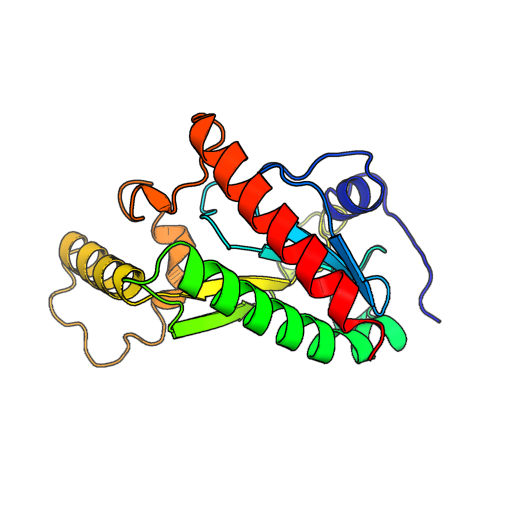9 TYR A C 1
ATOM 1379 O O . TYR A 1 169 ? -7.777 8.675 7.789 1.00 83.56 169 TYR A O 1
ATOM 1387 N N . ARG A 1 170 ? -8.578 10.378 8.979 1.00 79.81 170 ARG A N 1
ATOM 1388 C CA . ARG A 1 170 ? -8.328 11.371 7.922 1.00 79.81 170 ARG A CA 1
ATOM 1389 C C . ARG A 1 170 ? -6.820 11.599 7.764 1.00 79.81 170 ARG A C 1
ATOM 1391 O O . ARG A 1 170 ? -6.129 11.683 8.768 1.00 79.81 170 ARG A O 1
ATOM 1398 N N . THR A 1 171 ? -6.319 11.727 6.528 1.00 72.38 171 THR A N 1
ATOM 1399 C CA . THR A 1 171 ? -4.874 11.913 6.251 1.00 72.38 171 THR A CA 1
ATOM 1400 C C . THR A 1 171 ? -4.516 13.169 5.451 1.00 72.38 171 THR A C 1
ATOM 1402 O O . THR A 1 171 ? -3.426 13.248 4.898 1.00 72.38 171 THR A O 1
ATOM 1405 N N . LYS A 1 172 ? -5.400 14.176 5.397 1.00 62.88 172 LYS A N 1
ATOM 1406 C CA . LYS A 1 172 ? -5.166 15.426 4.653 1.00 62.88 172 LYS A CA 1
ATOM 1407 C C . LYS A 1 172 ? -3.783 16.065 4.918 1.00 62.88 172 LYS A C 1
ATOM 1409 O O . LYS A 1 172 ? -3.437 16.184 6.098 1.00 62.88 172 LYS A O 1
ATOM 1414 N N . PRO A 1 173 ? -3.099 16.591 3.878 1.00 52.41 173 PRO A N 1
ATOM 1415 C CA . PRO A 1 173 ? -1.810 17.293 3.993 1.00 52.41 173 PRO A CA 1
ATOM 1416 C C . PRO A 1 173 ? -1.855 18.563 4.852 1.00 52.41 173 PRO A C 1
ATOM 1418 O O . PRO A 1 173 ? -0.884 18.917 5.504 1.00 52.41 173 PRO A O 1
ATOM 1421 N N . GLU A 1 174 ? -3.000 19.240 4.874 1.00 55.38 174 GLU A N 1
ATOM 1422 C CA . GLU A 1 174 ? -3.224 20.521 5.559 1.00 55.38 174 GLU A CA 1
ATOM 1423 C C . GLU A 1 174 ? -3.475 20.394 7.078 1.00 55.38 174 GLU A C 1
ATOM 1425 O O . GLU A 1 174 ? -3.798 21.374 7.741 1.00 55.38 174 GLU A O 1
ATOM 1430 N N . ASN A 1 175 ? -3.296 19.195 7.649 1.00 52.03 175 ASN A N 1
ATOM 1431 C CA . ASN A 1 175 ? -3.362 18.937 9.090 1.00 52.03 175 ASN A CA 1
ATOM 1432 C C . ASN A 1 175 ? -2.135 18.131 9.553 1.00 52.03 175 ASN A C 1
ATOM 1434 O O . ASN A 1 175 ? -2.098 16.909 9.397 1.00 52.03 175 ASN A O 1
ATOM 1438 N N . ASP A 1 176 ? -1.176 18.788 10.215 1.00 54.44 176 ASP A N 1
ATOM 1439 C CA . ASP A 1 176 ? 0.051 18.173 10.764 1.00 54.44 176 ASP A CA 1
ATOM 1440 C C . ASP A 1 176 ? -0.200 16.952 11.672 1.00 54.44 176 ASP A C 1
ATOM 1442 O O . ASP A 1 176 ? 0.644 16.060 11.788 1.00 54.44 176 ASP A O 1
ATOM 1446 N N . GLY A 1 177 ? -1.375 16.872 12.310 1.00 54.19 177 GLY A N 1
ATOM 1447 C CA . GLY A 1 177 ? -1.768 15.732 13.148 1.00 54.19 177 GLY A CA 1
ATOM 1448 C C . GLY A 1 177 ? -1.811 14.397 12.394 1.00 54.19 177 GLY A C 1
ATOM 1449 O O . GLY A 1 177 ? -1.561 13.347 12.983 1.00 54.19 177 GLY A O 1
ATOM 1450 N N . ASN A 1 178 ? -2.049 14.434 11.085 1.00 72.62 178 ASN A N 1
ATOM 1451 C CA . ASN A 1 178 ? -2.200 13.245 10.253 1.00 72.62 178 ASN A CA 1
ATOM 1452 C C . ASN A 1 178 ? -0.862 12.602 9.896 1.00 72.62 178 ASN A C 1
ATOM 1454 O O . ASN A 1 178 ? -0.748 11.376 9.864 1.00 72.62 178 ASN A O 1
ATOM 1458 N N . ARG A 1 179 ? 0.167 13.428 9.682 1.00 82.00 179 ARG A N 1
ATOM 1459 C CA . ARG A 1 179 ? 1.520 12.962 9.378 1.00 82.00 179 ARG A CA 1
ATOM 1460 C C . ARG A 1 179 ? 2.066 12.088 10.504 1.00 82.00 179 ARG A C 1
ATOM 1462 O O . ARG A 1 179 ? 2.646 11.047 10.230 1.00 82.00 179 ARG A O 1
ATOM 1469 N N . ARG A 1 180 ? 1.797 12.449 11.763 1.00 87.88 180 ARG A N 1
ATOM 1470 C CA . ARG A 1 180 ? 2.207 11.652 12.932 1.00 87.88 180 ARG A CA 1
ATOM 1471 C C . ARG A 1 180 ? 1.554 10.275 12.967 1.00 87.88 180 ARG A C 1
ATOM 1473 O O . ARG A 1 180 ? 2.213 9.303 13.319 1.00 87.88 180 ARG A O 1
ATOM 1480 N N . GLU A 1 181 ? 0.273 10.180 12.619 1.00 90.19 181 GLU A N 1
ATOM 1481 C CA . GLU A 1 181 ? -0.434 8.894 12.594 1.00 90.19 181 GLU A CA 1
ATOM 1482 C C . GLU A 1 181 ? 0.056 8.010 11.440 1.00 90.19 181 GLU A C 1
ATOM 1484 O O . GLU A 1 181 ? 0.285 6.815 11.639 1.00 90.19 181 GLU A O 1
ATOM 1489 N N . VAL A 1 182 ? 0.316 8.596 10.266 1.00 92.19 182 VAL A N 1
ATOM 1490 C CA . VAL A 1 182 ? 0.962 7.893 9.146 1.00 92.19 182 VAL A CA 1
ATOM 1491 C C . VAL A 1 182 ? 2.369 7.432 9.533 1.00 92.19 182 VAL A C 1
ATOM 1493 O O . VAL A 1 182 ? 2.703 6.267 9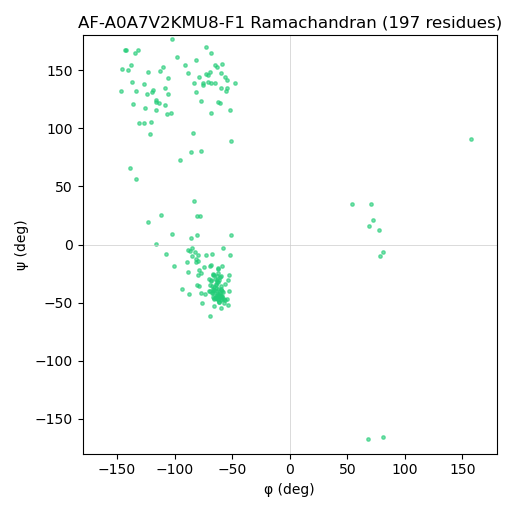.343 1.00 92.19 182 VAL A O 1
ATOM 1496 N N . GLU A 1 183 ? 3.185 8.295 10.138 1.00 93.12 183 GLU A N 1
ATOM 1497 C CA . GLU A 1 183 ? 4.532 7.954 10.609 1.00 93.12 183 GLU A CA 1
ATOM 1498 C C . GLU A 1 183 ? 4.503 6.843 11.668 1.00 93.12 183 GLU A C 1
ATOM 1500 O O . GLU A 1 183 ? 5.309 5.911 11.599 1.00 93.12 183 GLU A O 1
ATOM 1505 N N . ALA A 1 184 ? 3.558 6.886 12.612 1.00 94.94 184 ALA A N 1
ATOM 1506 C CA . ALA A 1 184 ? 3.383 5.851 13.629 1.00 94.94 184 ALA A CA 1
ATOM 1507 C C . ALA A 1 184 ? 2.994 4.502 13.007 1.00 94.94 184 ALA A C 1
ATOM 1509 O O . ALA A 1 184 ? 3.583 3.471 13.349 1.00 94.94 184 ALA A O 1
ATOM 1510 N N . LEU A 1 185 ? 2.041 4.506 12.070 1.00 96.25 185 LEU A N 1
ATOM 1511 C CA . LEU A 1 185 ? 1.655 3.321 11.308 1.00 96.25 185 LEU A CA 1
ATOM 1512 C C . LEU A 1 185 ? 2.846 2.758 10.524 1.00 96.25 185 LEU A C 1
ATOM 1514 O O . LEU A 1 185 ? 3.190 1.588 10.683 1.00 96.25 185 LEU A O 1
ATOM 1518 N N . MET A 1 186 ? 3.498 3.578 9.700 1.00 97.19 186 MET A N 1
ATOM 1519 C CA . MET A 1 186 ? 4.598 3.135 8.841 1.00 97.19 186 MET A CA 1
ATOM 1520 C C . MET A 1 186 ? 5.802 2.656 9.660 1.00 97.19 186 MET A C 1
ATOM 1522 O O . MET A 1 186 ? 6.456 1.684 9.287 1.00 97.19 186 MET A O 1
ATOM 1526 N N . THR A 1 187 ? 6.058 3.260 10.824 1.00 97.50 187 THR A N 1
ATOM 1527 C CA . THR A 1 187 ? 7.079 2.783 11.770 1.00 97.50 187 THR A CA 1
ATOM 1528 C C . THR A 1 187 ? 6.740 1.397 12.312 1.00 97.50 187 THR A C 1
ATOM 1530 O O . THR A 1 187 ? 7.606 0.517 12.320 1.00 97.50 187 THR A O 1
ATOM 1533 N N . TYR A 1 188 ? 5.487 1.172 12.720 1.00 98.00 188 TYR A N 1
ATOM 1534 C CA . TYR A 1 188 ? 5.036 -0.142 13.175 1.00 98.00 188 TYR A CA 1
ATOM 1535 C C . TYR A 1 188 ? 5.165 -1.192 12.066 1.00 98.00 188 TYR A C 1
ATOM 1537 O O . TYR A 1 188 ? 5.762 -2.247 12.288 1.00 98.00 188 TYR A O 1
ATOM 1545 N N . LEU A 1 189 ? 4.665 -0.892 10.862 1.00 98.00 189 LEU A N 1
ATOM 1546 C CA . LEU A 1 189 ? 4.737 -1.798 9.714 1.00 98.00 189 LEU A CA 1
ATOM 1547 C C . LEU A 1 189 ? 6.189 -2.150 9.376 1.00 98.00 189 LEU A C 1
ATOM 1549 O O . LEU A 1 189 ? 6.504 -3.323 9.205 1.00 98.00 189 LEU A O 1
ATOM 1553 N N . ARG A 1 190 ? 7.098 -1.168 9.363 1.00 97.75 190 ARG A N 1
ATOM 1554 C CA . ARG A 1 190 ? 8.527 -1.394 9.100 1.00 97.75 190 ARG A CA 1
ATOM 1555 C C . ARG A 1 190 ? 9.148 -2.346 10.123 1.00 97.75 190 ARG A C 1
ATOM 1557 O O . ARG A 1 190 ? 9.891 -3.251 9.748 1.00 97.75 190 ARG A O 1
ATOM 1564 N N . ALA A 1 191 ? 8.847 -2.160 11.408 1.00 97.00 191 ALA A N 1
ATOM 1565 C CA . ALA A 1 191 ? 9.356 -3.023 12.471 1.00 97.00 191 ALA A CA 1
ATOM 1566 C C . ALA A 1 191 ? 8.786 -4.448 12.384 1.00 97.00 191 ALA A C 1
ATOM 1568 O O . ALA A 1 191 ? 9.527 -5.416 12.556 1.00 97.00 191 ALA A O 1
ATOM 1569 N N . TYR A 1 192 ? 7.488 -4.574 12.104 1.00 97.44 192 TYR A N 1
ATOM 1570 C CA . TYR A 1 192 ? 6.811 -5.859 11.967 1.00 97.44 192 TYR A CA 1
ATOM 1571 C C . TYR A 1 192 ? 7.335 -6.640 10.758 1.00 97.44 192 TYR A C 1
ATOM 1573 O O . TYR A 1 192 ? 7.793 -7.773 10.892 1.00 97.44 192 TYR A O 1
ATOM 1581 N N . LEU A 1 193 ? 7.332 -6.005 9.584 1.00 96.38 193 LEU A N 1
ATOM 1582 C CA . LEU A 1 193 ? 7.680 -6.652 8.326 1.00 96.38 193 LEU A CA 1
ATOM 1583 C C . LEU A 1 193 ? 9.153 -7.071 8.312 1.00 96.38 193 LEU A C 1
ATOM 1585 O O . LEU A 1 193 ? 9.432 -8.183 7.888 1.00 96.38 193 LEU A O 1
ATOM 1589 N N . ARG A 1 194 ? 10.085 -6.306 8.896 1.00 92.88 194 ARG A N 1
ATOM 1590 C CA . ARG A 1 194 ? 11.493 -6.741 9.011 1.00 92.88 194 ARG A CA 1
ATOM 1591 C C . ARG A 1 194 ? 11.681 -8.038 9.805 1.00 92.88 194 ARG A C 1
ATOM 1593 O O . ARG A 1 194 ? 12.511 -8.859 9.432 1.00 92.88 194 ARG A O 1
ATOM 1600 N N . ARG A 1 195 ? 10.919 -8.245 10.886 1.00 86.06 195 ARG A N 1
ATOM 1601 C CA . ARG A 1 195 ? 11.051 -9.439 11.747 1.00 86.06 195 ARG A CA 1
ATOM 1602 C C . ARG A 1 195 ? 10.564 -10.717 11.070 1.00 86.06 195 ARG A C 1
ATOM 1604 O O . ARG A 1 195 ? 11.060 -11.792 11.374 1.00 86.06 195 ARG A O 1
ATOM 1611 N N . SER A 1 196 ? 9.599 -10.604 10.164 1.00 71.81 196 SER A N 1
ATOM 1612 C CA . SER A 1 196 ? 9.019 -11.755 9.463 1.00 71.81 196 SER A CA 1
ATOM 1613 C C . SER A 1 196 ? 9.803 -12.192 8.220 1.00 71.81 196 SER A C 1
ATOM 1615 O O . SER A 1 196 ? 9.398 -13.152 7.576 1.00 71.81 196 SER A O 1
ATOM 1617 N N . SER A 1 197 ? 10.883 -11.495 7.839 1.00 66.50 197 SER A N 1
ATOM 1618 C CA . SER A 1 197 ? 11.745 -11.917 6.718 1.00 66.50 197 SER A CA 1
ATOM 1619 C C . SER A 1 197 ? 12.823 -12.929 7.141 1.00 66.50 197 SER A C 1
ATOM 1621 O O . SER A 1 197 ? 13.471 -13.506 6.278 1.00 66.50 197 SER A O 1
ATOM 1623 N N . THR A 1 198 ? 13.021 -13.164 8.445 1.00 59.28 198 THR A N 1
ATOM 1624 C CA . THR A 1 198 ? 14.078 -14.046 8.988 1.00 59.28 198 THR A CA 1
ATOM 1625 C C . THR A 1 198 ? 13.582 -15.429 9.433 1.00 59.28 198 THR A C 1
ATOM 1627 O O . THR A 1 198 ? 14.328 -16.152 10.088 1.00 59.28 198 THR A O 1
ATOM 1630 N N . SER A 1 199 ? 12.330 -15.777 9.132 1.00 48.06 199 SER A N 1
ATOM 1631 C CA . SER A 1 199 ? 11.678 -17.056 9.467 1.00 48.06 199 SER A CA 1
ATOM 1632 C C . SER A 1 199 ? 11.259 -17.793 8.208 1.00 48.06 199 SER A C 1
ATOM 1634 O O . SER A 1 199 ? 11.475 -19.018 8.155 1.00 48.06 199 SER A O 1
#

Radius of gyration: 17.43 Å; Cα contacts (8 Å, |Δi|>4): 295; chains: 1; bounding box: 50×38×43 Å